Protein AF-K2PQS7-F1 (afdb_monomer_lite)

Organism: NCBI:txid555500

Foldseek 3Di:
DPDVVNVVVVVVVVVVVVVVVVVVVVVVVVVVVVVVVVVVVVVVVVVVVVVVVVVVVVVVVCVVPPDPPPPPPPPPQPCDDPPHPCPVVNVVVVVVVVVVVVVCVVPVPCVVVVVVVVVVVVVVVVVVLVCVQVVVCVVVVDGPVVSVVLVVVVVVVDPVSVVVVVVVVVVVVVVVVVVVVVVVVVVVVD

pLDDT: mean 81.15, std 11.7, range [48.66, 96.0]

Secondary structure (DSSP, 8-state):
---HHHHHHHHHHHHHHHHHHHHHHHHHHHHHHHHHHHHHHHHHHHHHHHHHHHHHHHHHHHHHS-------------SSSTT-SS-HHHHHHHHHHHHHHHHHHHT--HHHHHHHHHHHHHHHHHHHHHHHHHHHHHHHSS--HHHHHHHHHHHHT-HHHHHHHHHHHHHHHHHHHHHHHHHHHHHH--

Radius of gyration: 64.14 Å; chains: 1; bounding box: 111×49×170 Å

Sequence (190 aa):
MATNEEIIMNLMQNVSDELESIHKKVNDLERSKEKDNELLERQKKMLIGNLNATNNMLTKVISENPPIVQHTHNSEYTVFGKDSPFSSKLLLFLIAFLLICIPIIKYVPPYLNERSALKEERDNYKLFYNYVFFNAFENRKTTPTDVLQTLKEIKAGDSTYSNYVDRLGTKYKTHLKKESLKAELQKLEK

Structure (mmCIF, N/CA/C/O backbone):
data_AF-K2PQS7-F1
#
_entry.id   AF-K2PQS7-F1
#
loop_
_atom_site.group_PDB
_atom_site.id
_atom_site.type_symbol
_atom_site.label_atom_id
_atom_site.label_alt_id
_atom_site.label_comp_id
_atom_site.label_asym_id
_atom_site.label_entity_id
_atom_site.label_seq_id
_atom_site.pdbx_PDB_ins_code
_atom_site.Cartn_x
_atom_site.Cartn_y
_atom_site.Cartn_z
_atom_site.occupancy
_atom_site.B_iso_or_equiv
_atom_site.auth_seq_id
_atom_site.auth_comp_id
_atom_site.auth_asym_id
_atom_site.auth_atom_id
_atom_site.pdbx_PDB_model_num
ATOM 1 N N . MET A 1 1 ? 89.445 30.390 -127.245 1.00 49.19 1 MET A N 1
ATOM 2 C CA . MET A 1 1 ? 88.059 30.891 -127.336 1.00 49.19 1 MET A CA 1
ATOM 3 C C . MET A 1 1 ? 87.164 29.691 -127.120 1.00 49.19 1 MET A C 1
ATOM 5 O O . MET A 1 1 ? 87.193 28.813 -127.969 1.00 49.19 1 MET A O 1
ATOM 9 N N . ALA A 1 2 ? 86.482 29.600 -125.977 1.00 54.22 2 ALA A N 1
ATOM 10 C CA . ALA A 1 2 ? 85.468 28.565 -125.778 1.00 54.22 2 ALA A CA 1
ATOM 11 C C . ALA A 1 2 ? 84.352 28.794 -126.807 1.00 54.22 2 ALA A C 1
ATOM 13 O O . ALA A 1 2 ? 83.904 29.929 -126.988 1.00 54.22 2 ALA A O 1
ATOM 14 N N . THR A 1 3 ? 83.974 27.755 -127.543 1.00 65.50 3 THR A N 1
ATOM 15 C CA . THR 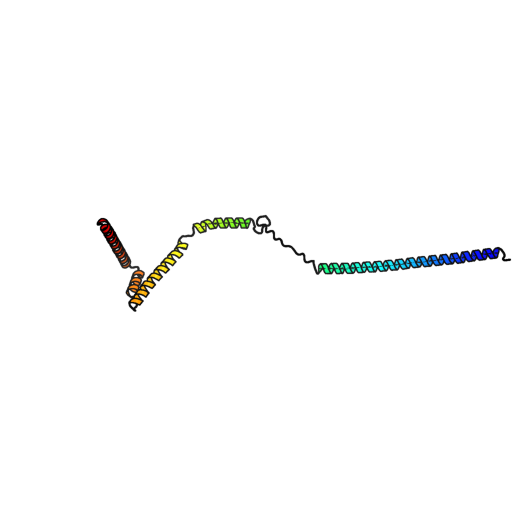A 1 3 ? 82.886 27.823 -128.521 1.00 65.50 3 THR A CA 1
ATOM 16 C C . THR A 1 3 ? 81.562 27.983 -127.777 1.00 65.50 3 THR A C 1
ATOM 18 O O . THR A 1 3 ? 81.375 27.383 -126.724 1.00 65.50 3 THR A O 1
ATOM 21 N N . ASN A 1 4 ? 80.626 28.781 -128.302 1.00 69.81 4 ASN A N 1
ATOM 22 C CA . ASN A 1 4 ? 79.326 29.040 -127.655 1.00 69.81 4 ASN A CA 1
ATOM 23 C C . ASN A 1 4 ? 78.587 27.755 -127.228 1.00 69.81 4 ASN A C 1
ATOM 25 O O . ASN A 1 4 ? 77.875 27.762 -126.229 1.00 69.81 4 ASN A O 1
ATOM 29 N N . GLU A 1 5 ? 78.789 26.650 -127.947 1.00 74.94 5 GLU A N 1
ATOM 30 C CA . GLU A 1 5 ? 78.244 25.330 -127.612 1.00 74.94 5 GLU A CA 1
ATOM 31 C C . GLU A 1 5 ? 78.738 24.793 -126.259 1.00 74.94 5 GLU A C 1
ATOM 33 O O . GLU A 1 5 ? 77.952 24.230 -125.505 1.00 74.94 5 GLU A O 1
ATOM 38 N N . GLU A 1 6 ? 80.003 25.025 -125.901 1.00 77.19 6 GLU A N 1
ATOM 39 C CA . GLU A 1 6 ? 80.602 24.574 -124.637 1.00 77.19 6 GLU A CA 1
ATOM 40 C C . GLU A 1 6 ? 80.025 25.350 -123.441 1.00 77.19 6 GLU A C 1
ATOM 42 O O . GLU A 1 6 ? 79.753 24.787 -122.381 1.00 77.19 6 GLU A O 1
ATOM 47 N N . ILE A 1 7 ? 79.751 26.644 -123.638 1.00 78.62 7 ILE A N 1
ATOM 48 C CA . ILE A 1 7 ? 79.104 27.499 -122.634 1.00 78.62 7 ILE A CA 1
ATOM 49 C C . ILE A 1 7 ? 77.656 27.050 -122.404 1.00 78.62 7 ILE A C 1
ATOM 51 O O . ILE A 1 7 ? 77.219 26.946 -121.259 1.00 78.62 7 ILE A O 1
ATOM 55 N N . ILE A 1 8 ? 76.919 26.756 -123.480 1.00 78.38 8 ILE A N 1
ATOM 56 C CA . ILE A 1 8 ? 75.534 26.275 -123.396 1.00 78.38 8 ILE A CA 1
ATOM 57 C C . ILE A 1 8 ? 75.477 24.907 -122.706 1.00 78.38 8 ILE A C 1
ATOM 59 O O . ILE A 1 8 ? 74.622 24.696 -121.848 1.00 78.38 8 ILE A O 1
ATOM 63 N N . MET A 1 9 ? 76.403 24.003 -123.028 1.00 82.44 9 MET A N 1
ATOM 64 C CA . MET A 1 9 ? 76.454 22.662 -122.443 1.00 82.44 9 MET A CA 1
ATOM 65 C C . MET A 1 9 ? 76.757 22.706 -120.939 1.00 82.44 9 MET A C 1
ATOM 67 O O . MET A 1 9 ? 76.055 22.062 -120.164 1.00 82.44 9 MET A O 1
ATOM 71 N N . ASN A 1 10 ? 77.704 23.549 -120.509 1.00 86.00 10 ASN A N 1
ATOM 72 C CA . ASN A 1 10 ? 77.976 23.780 -119.085 1.00 86.00 10 ASN A CA 1
ATOM 73 C C . ASN A 1 10 ? 76.769 24.373 -118.343 1.00 86.00 10 ASN A C 1
ATOM 75 O O . ASN A 1 10 ? 76.505 24.015 -117.198 1.00 86.00 10 ASN A O 1
ATOM 79 N N . LEU A 1 11 ? 76.009 25.265 -118.984 1.00 84.25 11 LEU A N 1
ATOM 80 C CA . LEU A 1 11 ? 74.776 25.803 -118.406 1.00 84.25 11 LEU A CA 1
ATOM 81 C C . LEU A 1 11 ? 73.698 24.727 -118.260 1.00 84.25 11 LEU A C 1
ATOM 83 O O . LEU A 1 11 ? 73.062 24.650 -117.214 1.00 84.25 11 LEU A O 1
ATOM 87 N N . MET A 1 12 ? 73.511 23.882 -119.277 1.00 85.44 12 MET A N 1
ATOM 88 C CA . MET A 1 12 ? 72.563 22.766 -119.208 1.00 85.44 12 MET A CA 1
ATOM 89 C C . MET A 1 12 ? 72.954 21.757 -118.129 1.00 85.44 12 MET A C 1
ATOM 91 O O . MET A 1 12 ? 72.082 21.293 -117.399 1.00 85.44 12 MET A O 1
ATOM 95 N N . GLN A 1 13 ? 74.248 21.464 -117.990 1.00 85.94 13 GLN A N 1
ATOM 96 C CA . GLN A 1 13 ? 74.746 20.568 -116.953 1.00 85.94 13 GLN A CA 1
ATOM 97 C C . GLN A 1 13 ? 74.520 21.154 -115.555 1.00 85.94 13 GLN A C 1
ATOM 99 O O . GLN A 1 13 ? 73.916 20.493 -114.721 1.00 85.94 13 GLN A O 1
ATOM 104 N N . ASN A 1 14 ? 74.859 22.428 -115.332 1.00 89.56 14 ASN A N 1
ATOM 105 C CA . ASN A 1 14 ? 74.602 23.093 -114.050 1.00 89.56 14 ASN A CA 1
ATOM 106 C C . ASN A 1 14 ? 73.108 23.154 -113.702 1.00 89.56 14 ASN A C 1
ATOM 108 O O . ASN A 1 14 ? 72.735 22.968 -112.547 1.00 89.56 14 ASN A O 1
ATOM 112 N N . VAL A 1 15 ? 72.238 23.412 -114.685 1.00 88.19 15 VAL A N 1
ATOM 113 C CA . VAL A 1 15 ? 70.784 23.395 -114.468 1.00 88.19 15 VAL A CA 1
ATOM 114 C C . VAL A 1 15 ? 70.307 21.986 -114.124 1.00 88.19 15 VAL A C 1
ATOM 116 O O . VAL A 1 15 ? 69.479 21.844 -113.230 1.00 88.19 15 VAL A O 1
ATOM 119 N N . SER A 1 16 ? 70.829 20.954 -114.791 1.00 89.75 16 SER A N 1
ATOM 120 C CA . SER A 1 16 ? 70.506 19.556 -114.489 1.00 89.75 16 SER A CA 1
ATOM 121 C C . SER A 1 16 ? 70.948 19.166 -113.078 1.00 89.75 16 SER A C 1
ATOM 123 O O . SER A 1 16 ? 70.152 18.606 -112.327 1.00 89.75 16 SER A O 1
ATOM 125 N N . ASP A 1 17 ? 72.173 19.523 -112.694 1.00 90.06 17 ASP A N 1
ATOM 126 C CA . ASP A 1 17 ? 72.745 19.215 -111.381 1.00 90.06 17 ASP A CA 1
ATOM 127 C C . ASP A 1 17 ? 71.981 19.935 -110.254 1.00 90.06 17 ASP A C 1
ATOM 129 O O . ASP A 1 17 ? 71.671 19.340 -109.217 1.00 90.06 17 ASP A O 1
ATOM 133 N N . GLU A 1 18 ? 71.603 21.203 -110.459 1.00 91.56 18 GLU A N 1
ATOM 134 C CA . GLU A 1 18 ? 70.756 21.938 -109.512 1.00 91.56 18 GLU A CA 1
ATOM 135 C C . GLU A 1 18 ? 69.340 21.355 -109.437 1.00 91.56 18 GLU A C 1
ATOM 137 O O . GLU A 1 18 ? 68.771 21.252 -108.348 1.00 91.56 18 GLU A O 1
ATOM 142 N N . LEU A 1 19 ? 68.766 20.909 -110.558 1.00 89.44 19 LEU A N 1
ATOM 143 C CA . LEU A 1 19 ? 67.448 20.275 -110.562 1.00 89.44 19 LEU A CA 1
ATOM 144 C C . LEU A 1 19 ? 67.471 18.934 -109.814 1.00 89.44 19 LEU A C 1
ATOM 146 O O . LEU A 1 19 ? 66.558 18.647 -109.037 1.00 89.44 19 LEU A O 1
ATOM 150 N N . GLU A 1 20 ? 68.527 18.141 -109.991 1.00 91.56 20 GLU A N 1
ATOM 151 C CA . GLU A 1 20 ? 68.733 16.882 -109.274 1.00 91.56 20 GLU A CA 1
ATOM 152 C C . GLU A 1 20 ? 68.959 17.121 -107.772 1.00 91.56 20 GLU A C 1
ATOM 154 O O . GLU A 1 20 ? 68.366 16.443 -106.926 1.00 91.56 20 GLU A O 1
ATOM 159 N N . SER A 1 21 ? 69.730 18.153 -107.422 1.00 91.75 21 SER A N 1
ATOM 160 C CA . SER A 1 21 ? 69.923 18.617 -106.043 1.00 91.75 21 SER A CA 1
ATOM 161 C C . SER A 1 21 ? 68.603 19.038 -105.385 1.00 91.75 21 SER A C 1
ATOM 163 O O . SER A 1 21 ? 68.310 18.629 -104.255 1.00 91.75 21 SER A O 1
ATOM 165 N N . ILE A 1 22 ? 67.763 19.803 -106.091 1.00 88.50 22 ILE A N 1
ATOM 166 C CA . ILE A 1 22 ? 66.434 20.211 -105.616 1.00 88.50 22 ILE A CA 1
ATOM 167 C C . ILE A 1 22 ? 65.531 18.989 -105.444 1.00 88.50 22 ILE A C 1
ATOM 169 O O . ILE A 1 22 ? 64.921 18.833 -104.386 1.00 88.50 22 ILE A O 1
ATOM 173 N N . HIS A 1 23 ? 65.480 18.095 -106.433 1.00 89.06 23 HIS A N 1
ATOM 174 C CA . HIS A 1 23 ? 64.667 16.883 -106.369 1.00 89.06 23 HIS A CA 1
ATOM 175 C C . HIS A 1 23 ? 65.053 16.013 -105.164 1.00 89.06 23 HIS A C 1
ATOM 177 O O . HIS A 1 23 ? 64.190 15.505 -104.444 1.00 89.06 23 HIS A O 1
ATOM 183 N N . LYS A 1 24 ? 66.354 15.870 -104.895 1.00 89.62 24 LYS A N 1
ATOM 184 C CA . LYS A 1 24 ? 66.842 15.127 -103.731 1.00 89.62 24 LYS A CA 1
ATOM 185 C C . LYS A 1 24 ? 66.424 15.787 -102.414 1.00 89.62 24 LYS A C 1
ATOM 187 O O . LYS A 1 24 ? 65.895 15.104 -101.540 1.00 89.62 24 LYS A O 1
ATOM 192 N N . LYS A 1 25 ? 66.574 17.112 -102.295 1.00 90.50 25 LYS A N 1
ATOM 193 C CA . LYS A 1 25 ? 66.144 17.868 -101.104 1.00 90.50 25 LYS A CA 1
ATOM 194 C C . LYS A 1 25 ? 64.640 17.761 -100.856 1.00 90.50 25 LYS A C 1
ATOM 196 O O . LYS A 1 25 ? 64.239 17.638 -99.703 1.00 90.50 25 LYS A O 1
ATOM 201 N N . VAL A 1 26 ? 63.815 17.793 -101.906 1.00 87.31 26 VAL A N 1
ATOM 202 C CA . VAL A 1 26 ? 62.353 17.644 -101.793 1.00 87.31 26 VAL A CA 1
ATOM 203 C C . VAL A 1 26 ? 61.990 16.259 -101.255 1.00 87.31 26 VAL A C 1
ATOM 205 O O . VAL A 1 26 ? 61.253 16.169 -100.273 1.00 87.31 26 VAL A O 1
ATOM 208 N N . ASN A 1 27 ? 62.575 15.198 -101.815 1.00 85.00 27 ASN A N 1
ATOM 209 C CA . ASN A 1 27 ? 62.331 13.827 -101.359 1.00 85.00 27 ASN A CA 1
ATOM 210 C C . ASN A 1 27 ? 62.762 13.592 -99.904 1.00 85.00 27 ASN A C 1
ATOM 212 O O . ASN A 1 27 ? 62.065 12.909 -99.150 1.00 85.00 27 ASN A O 1
ATOM 216 N N . ASP A 1 28 ? 63.896 14.155 -99.488 1.00 84.19 28 ASP A N 1
ATOM 217 C CA . ASP A 1 28 ? 64.358 14.044 -98.102 1.00 84.19 28 ASP A CA 1
ATOM 218 C C . ASP A 1 28 ? 63.427 14.801 -97.134 1.00 84.19 28 ASP A C 1
ATOM 220 O O . ASP A 1 28 ? 63.159 14.328 -96.026 1.00 84.19 28 ASP A O 1
ATOM 224 N N . LEU A 1 29 ? 62.863 15.937 -97.566 1.00 81.88 29 LEU A N 1
ATOM 225 C CA . LEU A 1 29 ? 61.902 16.712 -96.778 1.00 81.88 29 LEU A CA 1
ATOM 226 C C . LEU A 1 29 ? 60.568 15.971 -96.597 1.00 81.88 29 LEU A C 1
ATOM 228 O O . LEU A 1 29 ? 59.993 15.996 -95.507 1.00 81.88 29 LEU A O 1
ATOM 232 N N . GLU A 1 30 ? 60.077 15.304 -97.644 1.00 77.75 30 GLU A N 1
ATOM 233 C CA . GLU A 1 30 ? 58.864 14.478 -97.575 1.00 77.75 30 GLU A CA 1
ATOM 234 C C . GLU A 1 30 ? 59.048 13.283 -96.636 1.00 77.75 30 GLU A C 1
ATOM 236 O O . GLU A 1 30 ? 58.216 13.063 -95.753 1.00 77.75 30 GLU A O 1
ATOM 241 N N . ARG A 1 31 ? 60.186 12.583 -96.731 1.00 74.81 31 ARG A N 1
ATOM 242 C CA . ARG A 1 31 ? 60.521 11.474 -95.821 1.00 74.81 31 ARG A CA 1
ATOM 243 C C . ARG A 1 31 ? 60.632 11.917 -94.362 1.00 74.81 31 ARG A C 1
ATOM 245 O O . ARG A 1 31 ? 60.216 11.182 -93.467 1.00 74.81 31 ARG A O 1
ATOM 252 N N . SER A 1 32 ? 61.168 13.113 -94.104 1.00 74.12 32 SER A N 1
ATOM 253 C CA . SER A 1 32 ? 61.221 13.678 -92.749 1.00 74.12 32 SER A CA 1
ATOM 254 C C . SER A 1 32 ? 59.822 13.950 -92.195 1.00 74.12 32 SER A C 1
ATOM 256 O O . SER A 1 32 ? 59.531 13.563 -91.066 1.00 74.12 32 SER A O 1
ATOM 258 N N . LYS A 1 33 ? 58.930 14.549 -92.997 1.00 73.62 33 LYS A N 1
ATOM 259 C CA . LYS A 1 33 ? 57.542 14.829 -92.589 1.00 73.62 33 LYS A CA 1
ATOM 260 C C . LYS A 1 33 ? 56.752 13.559 -92.278 1.00 73.62 33 LYS A C 1
ATOM 262 O O . LYS A 1 33 ? 55.960 13.548 -91.339 1.00 73.62 33 LYS A O 1
ATOM 267 N N . GLU A 1 34 ? 56.958 12.493 -93.046 1.00 73.44 34 GLU A N 1
ATOM 268 C CA . GLU A 1 34 ? 56.292 11.209 -92.809 1.00 73.44 34 GLU A CA 1
ATOM 269 C C . GLU A 1 34 ? 56.738 10.582 -91.477 1.00 73.44 34 GLU A C 1
ATOM 271 O O . GLU A 1 34 ? 55.907 10.143 -90.679 1.00 73.44 34 GLU A O 1
ATOM 276 N N . LYS A 1 35 ? 58.040 10.645 -91.178 1.00 74.06 35 LYS A N 1
ATOM 277 C CA . LYS A 1 35 ? 58.609 10.154 -89.917 1.00 74.06 35 LYS A CA 1
ATOM 278 C C . LYS A 1 35 ? 58.145 10.963 -88.700 1.00 74.06 35 LYS A C 1
ATOM 280 O O . LYS A 1 35 ? 57.864 10.379 -87.650 1.00 74.06 35 LYS A O 1
ATOM 285 N N . ASP A 1 36 ? 58.029 12.282 -88.839 1.00 75.00 36 ASP A N 1
ATOM 286 C CA . ASP A 1 36 ? 57.533 13.160 -87.773 1.00 75.00 36 ASP A CA 1
ATOM 287 C C . ASP A 1 36 ? 56.047 12.906 -87.480 1.00 75.00 36 ASP A C 1
ATOM 289 O O . ASP A 1 36 ? 55.647 12.833 -86.315 1.00 75.00 36 ASP A O 1
ATOM 293 N N . ASN A 1 37 ? 55.235 12.673 -88.517 1.00 76.31 37 ASN A N 1
ATOM 294 C CA . ASN A 1 37 ? 53.830 12.293 -88.357 1.00 76.31 37 ASN A CA 1
ATOM 295 C C . ASN A 1 37 ? 53.671 10.931 -87.662 1.00 76.31 37 ASN A C 1
ATOM 297 O O . ASN A 1 37 ? 52.805 10.778 -86.797 1.00 76.31 37 ASN A O 1
ATOM 301 N N . GLU A 1 38 ? 54.518 9.948 -87.985 1.00 78.12 38 GLU A N 1
ATOM 302 C CA . GLU A 1 38 ? 54.483 8.640 -87.324 1.00 78.12 38 GLU A CA 1
ATOM 303 C C . GLU A 1 38 ? 54.865 8.741 -85.834 1.00 78.12 38 GLU A C 1
ATOM 305 O O . GLU A 1 38 ? 54.227 8.123 -84.974 1.00 78.12 38 GLU A O 1
ATOM 310 N N . LEU A 1 39 ? 55.874 9.556 -85.503 1.00 80.88 39 LEU A N 1
ATOM 311 C CA . LEU A 1 39 ? 56.265 9.831 -84.118 1.00 80.88 39 LEU A CA 1
ATOM 312 C C . LEU A 1 39 ? 55.148 10.525 -83.332 1.00 80.88 39 LEU A C 1
ATOM 314 O O . LEU A 1 39 ? 54.872 10.132 -82.194 1.00 80.88 39 LEU A O 1
ATOM 318 N N . LEU A 1 40 ? 54.479 11.507 -83.939 1.00 81.38 40 LEU A N 1
ATOM 319 C CA . LEU A 1 40 ? 53.369 12.233 -83.323 1.00 81.38 40 LEU A CA 1
ATOM 320 C C . LEU A 1 40 ? 52.191 11.298 -82.998 1.00 81.38 40 LEU A C 1
ATOM 322 O O . LEU A 1 40 ? 51.664 11.322 -81.883 1.00 81.38 40 LEU A O 1
ATOM 326 N N . GLU A 1 41 ? 51.812 10.419 -83.928 1.00 82.56 41 GLU A N 1
ATOM 327 C CA . GLU A 1 41 ? 50.733 9.447 -83.708 1.00 82.56 41 GLU A CA 1
ATOM 328 C C . GLU A 1 41 ? 51.089 8.407 -82.633 1.00 82.56 41 GLU A C 1
ATOM 330 O O . GLU A 1 41 ? 50.245 8.047 -81.805 1.00 82.56 41 GLU A O 1
ATOM 335 N N . ARG A 1 42 ? 52.352 7.964 -82.559 1.00 81.69 42 ARG A N 1
ATOM 336 C CA . ARG A 1 42 ? 52.811 7.078 -81.473 1.00 81.69 42 ARG A CA 1
ATOM 337 C C . ARG A 1 42 ? 52.734 7.759 -80.104 1.00 81.69 42 ARG A C 1
ATOM 339 O O . ARG A 1 42 ? 52.236 7.149 -79.156 1.00 81.69 42 ARG A O 1
ATOM 346 N N . GLN A 1 43 ? 53.165 9.017 -79.999 1.00 83.69 43 GLN A N 1
ATOM 347 C CA . GLN A 1 43 ? 53.081 9.785 -78.750 1.00 83.69 43 GLN A CA 1
ATOM 348 C C . GLN A 1 43 ? 51.629 10.020 -78.322 1.00 83.69 43 GLN A C 1
ATOM 350 O O . GLN A 1 43 ? 51.288 9.833 -77.153 1.00 83.69 43 GLN A O 1
ATOM 355 N N . LYS A 1 44 ? 50.747 10.342 -79.273 1.00 84.56 44 LYS A N 1
ATOM 356 C CA . LYS A 1 44 ? 49.310 10.506 -79.028 1.00 84.56 44 LYS A CA 1
ATOM 357 C C . LYS A 1 44 ? 48.673 9.222 -78.494 1.00 84.56 44 LYS A C 1
ATOM 359 O O . LYS A 1 44 ? 47.935 9.275 -77.512 1.00 84.56 44 LYS A O 1
ATOM 364 N N . LYS A 1 45 ? 48.998 8.060 -79.074 1.00 86.06 45 LYS A N 1
ATOM 365 C CA . LYS A 1 45 ? 48.517 6.759 -78.573 1.00 86.06 45 LYS A CA 1
ATOM 366 C C . LYS A 1 45 ? 49.015 6.455 -77.159 1.00 86.06 45 LYS A C 1
ATOM 368 O O . LYS A 1 45 ? 48.225 5.989 -76.341 1.00 86.06 45 LYS A O 1
ATOM 373 N N . MET A 1 46 ? 50.280 6.751 -76.847 1.00 83.94 46 MET A N 1
ATOM 374 C CA . MET A 1 46 ? 50.818 6.581 -75.489 1.00 83.94 46 MET A CA 1
ATOM 375 C C . MET A 1 46 ? 50.129 7.499 -74.471 1.00 83.94 46 MET A C 1
ATOM 377 O O . MET A 1 46 ? 49.760 7.041 -73.391 1.00 83.94 46 MET A O 1
ATOM 381 N N . LEU A 1 47 ? 49.898 8.768 -74.820 1.00 83.69 47 LEU A N 1
ATOM 382 C CA . LEU A 1 47 ? 49.196 9.725 -73.959 1.00 83.69 47 LEU A CA 1
ATOM 383 C C . LEU A 1 47 ? 47.756 9.289 -73.680 1.00 83.69 47 LEU A C 1
ATOM 385 O O . LEU A 1 47 ? 47.342 9.279 -72.524 1.00 83.69 47 LEU A O 1
ATOM 389 N N . ILE A 1 48 ? 47.014 8.876 -74.712 1.00 86.75 48 ILE A N 1
ATOM 390 C CA . ILE A 1 48 ? 45.637 8.380 -74.564 1.00 86.75 48 ILE A CA 1
ATOM 391 C C . ILE A 1 48 ? 45.608 7.108 -73.705 1.00 86.75 48 ILE A C 1
ATOM 393 O O . ILE A 1 48 ? 44.765 6.985 -72.818 1.00 86.75 48 ILE A O 1
ATOM 397 N N . GLY A 1 49 ? 46.544 6.179 -73.929 1.00 85.25 49 GLY A N 1
ATOM 398 C CA . GLY A 1 49 ? 46.669 4.960 -73.128 1.00 85.25 49 GLY A CA 1
ATOM 399 C C . GLY A 1 49 ? 46.906 5.257 -71.646 1.00 85.25 49 GLY A C 1
ATOM 400 O O . GLY A 1 49 ? 46.209 4.711 -70.791 1.00 85.25 49 GLY A O 1
ATOM 401 N N . ASN A 1 50 ? 47.823 6.181 -71.347 1.00 83.62 50 ASN A N 1
ATOM 402 C CA . ASN A 1 50 ? 48.107 6.602 -69.977 1.00 83.62 50 ASN A CA 1
ATOM 403 C C . ASN A 1 50 ? 46.917 7.313 -69.332 1.00 83.62 50 ASN A C 1
ATOM 405 O O . ASN A 1 50 ? 46.595 6.995 -68.193 1.00 83.62 50 ASN A O 1
ATOM 409 N N . LEU A 1 51 ? 46.242 8.217 -70.051 1.00 84.06 51 LEU A N 1
ATOM 410 C CA . LEU A 1 51 ? 45.075 8.945 -69.543 1.00 84.06 51 LEU A CA 1
ATOM 411 C C . LEU A 1 51 ? 43.925 7.992 -69.182 1.00 84.06 51 LEU A C 1
ATOM 413 O O . LEU A 1 51 ? 43.263 8.150 -68.159 1.00 84.06 51 LEU A O 1
ATOM 417 N N . ASN A 1 52 ? 43.702 6.972 -70.013 1.00 86.19 52 ASN A N 1
ATOM 418 C CA . ASN A 1 52 ? 42.685 5.958 -69.758 1.00 86.19 52 ASN A CA 1
ATOM 419 C C . ASN A 1 52 ? 43.053 5.078 -68.557 1.00 86.19 52 ASN A C 1
ATOM 421 O O . ASN A 1 52 ? 42.188 4.762 -67.741 1.00 86.19 52 ASN A O 1
ATOM 425 N N . ALA A 1 53 ? 44.330 4.714 -68.410 1.00 84.44 53 ALA A N 1
ATOM 426 C CA . ALA A 1 53 ? 44.804 3.947 -67.263 1.00 84.44 53 ALA A CA 1
ATOM 427 C C . ALA A 1 53 ? 44.659 4.728 -65.945 1.00 84.44 53 ALA A C 1
ATOM 429 O O . ALA A 1 53 ? 44.150 4.176 -64.967 1.00 84.44 53 ALA A O 1
ATOM 430 N N . THR A 1 54 ? 45.028 6.014 -65.914 1.00 83.81 54 THR A N 1
ATOM 431 C CA . THR A 1 54 ? 44.836 6.864 -64.728 1.00 83.81 54 THR A CA 1
ATOM 432 C C . THR A 1 54 ? 43.367 7.113 -64.427 1.00 83.81 54 THR A C 1
ATOM 434 O O . THR A 1 54 ? 42.990 7.030 -63.262 1.00 83.81 54 THR A O 1
ATOM 437 N N . ASN A 1 55 ? 42.513 7.336 -65.429 1.00 83.94 55 ASN A N 1
ATOM 438 C CA . ASN A 1 55 ? 41.069 7.477 -65.209 1.00 83.94 55 ASN A CA 1
ATOM 439 C C . ASN A 1 55 ? 40.444 6.199 -64.630 1.00 83.94 55 ASN A C 1
ATOM 441 O O . ASN A 1 55 ? 39.647 6.270 -63.693 1.00 83.94 55 ASN A O 1
ATOM 445 N N . ASN A 1 56 ? 40.838 5.024 -65.123 1.00 83.25 56 ASN A N 1
ATOM 446 C CA . ASN A 1 56 ? 40.376 3.745 -64.577 1.00 83.25 56 ASN A CA 1
ATOM 447 C C . ASN A 1 56 ? 40.878 3.514 -63.143 1.00 83.25 56 ASN A C 1
ATOM 449 O O . ASN A 1 56 ? 40.148 2.998 -62.300 1.00 83.25 56 ASN A O 1
ATOM 453 N N . MET A 1 57 ? 42.108 3.929 -62.833 1.00 83.56 57 MET A N 1
ATOM 454 C CA . MET A 1 57 ? 42.636 3.856 -61.471 1.00 83.56 57 MET A CA 1
ATOM 455 C C . MET A 1 57 ? 41.913 4.830 -60.530 1.00 83.56 57 MET A C 1
ATOM 457 O O . MET A 1 57 ? 41.541 4.447 -59.425 1.00 83.56 57 MET A O 1
ATOM 461 N N . LEU A 1 58 ? 41.663 6.067 -60.969 1.00 81.81 58 LEU A N 1
ATOM 462 C CA . LEU A 1 58 ? 40.985 7.091 -60.175 1.00 81.81 58 LEU A CA 1
ATOM 463 C C . LEU A 1 58 ? 39.532 6.703 -59.882 1.00 81.81 58 LEU A C 1
ATOM 465 O O . LEU A 1 58 ? 39.083 6.798 -58.744 1.00 81.81 58 LEU A O 1
ATOM 469 N N . THR A 1 59 ? 38.808 6.214 -60.892 1.00 80.88 59 THR A N 1
ATOM 470 C CA . THR A 1 59 ? 37.432 5.718 -60.722 1.00 80.88 59 THR A CA 1
ATOM 471 C C . THR A 1 59 ? 37.377 4.540 -59.756 1.00 80.88 59 THR A C 1
ATOM 473 O O . THR A 1 59 ? 36.500 4.511 -58.893 1.00 80.88 59 THR A O 1
ATOM 476 N N . LYS A 1 60 ? 38.351 3.623 -59.817 1.00 81.56 60 LYS A N 1
ATOM 477 C CA . LYS A 1 60 ? 38.471 2.527 -58.852 1.00 81.56 60 LYS A CA 1
ATOM 478 C C . LYS A 1 60 ? 38.713 3.038 -57.426 1.00 81.56 60 LYS A C 1
ATOM 480 O O . LYS A 1 60 ? 37.980 2.647 -56.523 1.00 81.56 60 LYS A O 1
ATOM 485 N N . VAL A 1 61 ? 39.647 3.971 -57.229 1.00 79.75 61 VAL A N 1
ATOM 486 C CA . VAL A 1 61 ? 39.939 4.560 -55.906 1.00 79.75 61 VAL A CA 1
ATOM 487 C C . VAL A 1 61 ? 38.731 5.305 -55.328 1.00 79.75 61 VAL A C 1
ATOM 489 O O . VAL A 1 61 ? 38.445 5.151 -54.144 1.00 79.75 61 VAL A O 1
ATOM 492 N N . ILE A 1 62 ? 37.995 6.062 -56.149 1.00 77.19 62 ILE A N 1
ATOM 493 C CA . ILE A 1 62 ? 36.765 6.760 -55.733 1.00 77.19 62 ILE A CA 1
ATOM 494 C C . ILE A 1 62 ? 35.658 5.758 -55.376 1.00 77.19 62 ILE A C 1
ATOM 496 O O . ILE A 1 62 ? 34.904 5.989 -54.434 1.00 77.19 62 ILE A O 1
ATOM 500 N N . SER A 1 63 ? 35.561 4.635 -56.097 1.00 74.50 63 SER A N 1
ATOM 501 C CA . SER A 1 63 ? 34.583 3.585 -55.784 1.00 74.50 63 SER A CA 1
ATOM 502 C C . SER A 1 63 ? 34.911 2.829 -54.492 1.00 74.50 63 SER A C 1
ATOM 504 O O . SER A 1 63 ? 34.005 2.475 -53.745 1.00 74.50 63 SER A O 1
ATOM 506 N N . GLU A 1 64 ? 36.199 2.613 -54.210 1.00 76.00 64 GLU A N 1
ATOM 507 C CA . GLU A 1 64 ? 36.671 1.927 -53.003 1.00 76.00 64 GLU A CA 1
ATOM 508 C C . GLU A 1 64 ? 36.670 2.850 -51.772 1.00 76.00 64 GLU A C 1
ATOM 510 O O . GLU A 1 64 ? 36.533 2.370 -50.650 1.00 76.00 64 GLU A O 1
ATOM 515 N N . ASN A 1 65 ? 36.770 4.171 -51.969 1.00 68.25 65 ASN A N 1
ATOM 516 C CA . ASN A 1 65 ? 36.739 5.186 -50.914 1.00 68.25 65 ASN A CA 1
ATOM 517 C C . ASN A 1 65 ? 35.706 6.273 -51.251 1.00 68.25 65 ASN A C 1
ATOM 519 O O . ASN A 1 65 ? 36.088 7.371 -51.675 1.00 68.25 65 ASN A O 1
ATOM 523 N N . PRO A 1 66 ? 34.398 5.996 -51.086 1.00 67.56 66 PRO A N 1
ATOM 524 C CA . PRO A 1 66 ? 33.382 7.013 -51.301 1.00 67.56 66 PRO A CA 1
ATOM 525 C C . PRO A 1 66 ? 33.649 8.214 -50.378 1.00 67.56 66 PRO A C 1
ATOM 527 O O . PRO A 1 66 ? 34.026 8.025 -49.216 1.00 67.56 66 PRO A O 1
ATOM 530 N N . PRO A 1 67 ? 33.475 9.455 -50.864 1.00 63.59 67 PRO A N 1
ATOM 531 C CA . PRO A 1 67 ? 33.691 10.637 -50.045 1.00 63.59 67 PRO A CA 1
ATOM 532 C C . PRO A 1 67 ? 32.780 10.585 -48.816 1.00 63.59 67 PRO A C 1
ATOM 534 O O . PRO A 1 67 ? 31.578 10.340 -48.929 1.00 63.59 67 PRO A O 1
ATOM 537 N N . ILE A 1 68 ? 33.360 10.829 -47.638 1.00 62.19 68 ILE A N 1
ATOM 538 C CA . ILE A 1 68 ? 32.617 10.962 -46.386 1.00 62.19 68 ILE A CA 1
ATOM 539 C C . ILE A 1 68 ? 31.770 12.231 -46.505 1.00 62.19 68 ILE A C 1
ATOM 541 O O . ILE A 1 68 ? 32.230 13.341 -46.239 1.00 62.19 68 ILE A O 1
ATOM 545 N N . VAL A 1 69 ? 30.526 12.074 -46.942 1.00 59.97 69 VAL A N 1
ATOM 546 C CA . VAL A 1 69 ? 29.505 13.111 -46.826 1.00 59.97 69 VAL A CA 1
ATOM 547 C C . VAL A 1 69 ? 29.233 13.311 -45.339 1.00 59.97 69 VAL A C 1
ATOM 549 O O . VAL A 1 69 ? 28.615 12.471 -44.686 1.00 59.97 69 VAL A O 1
ATOM 552 N N . GLN A 1 70 ? 29.720 14.421 -44.778 1.00 52.16 70 GLN A N 1
ATOM 553 C CA . GLN A 1 70 ? 29.218 14.919 -43.502 1.00 52.16 70 GLN A CA 1
ATOM 554 C C . GLN A 1 70 ? 27.745 15.279 -43.701 1.00 52.16 70 GLN A C 1
ATOM 556 O O . GLN A 1 70 ? 27.403 16.368 -44.154 1.00 52.16 70 GLN A O 1
ATOM 561 N N . HIS A 1 71 ? 26.859 14.338 -43.390 1.00 52.81 71 HIS A N 1
ATOM 562 C CA . HIS A 1 71 ? 25.451 14.635 -43.209 1.00 52.81 71 HIS A CA 1
ATOM 563 C C . HIS A 1 71 ? 25.325 15.501 -41.952 1.00 52.81 71 HIS A C 1
ATOM 565 O O . HIS A 1 71 ? 25.371 15.000 -40.828 1.00 52.81 71 HIS A O 1
ATOM 571 N N . THR A 1 72 ? 25.199 16.817 -42.119 1.00 48.91 72 THR A N 1
ATOM 572 C CA . THR A 1 72 ? 24.752 17.708 -41.047 1.00 48.91 72 THR A CA 1
ATOM 573 C C . THR A 1 72 ? 23.305 17.332 -40.734 1.00 48.91 72 THR A C 1
ATOM 575 O O . THR A 1 72 ? 22.367 17.792 -41.381 1.00 48.91 72 THR A O 1
ATOM 578 N N . HIS A 1 73 ? 23.118 16.409 -39.792 1.00 48.66 73 HIS A N 1
ATOM 579 C CA . HIS A 1 73 ? 21.808 15.980 -39.318 1.00 48.66 73 HIS A CA 1
ATOM 580 C C . HIS A 1 73 ? 21.170 17.090 -38.470 1.00 48.66 73 HIS A C 1
ATOM 582 O O . HIS A 1 73 ? 21.097 16.992 -37.246 1.00 48.66 73 HIS A O 1
ATOM 588 N N . ASN A 1 74 ? 20.671 18.144 -39.117 1.00 54.66 74 ASN A N 1
ATOM 589 C CA . ASN A 1 74 ? 19.651 18.987 -38.507 1.00 54.66 74 ASN A CA 1
ATOM 590 C C . ASN A 1 74 ? 18.363 18.160 -38.486 1.00 54.66 74 ASN A C 1
ATOM 592 O O . ASN A 1 74 ? 17.639 18.070 -39.474 1.00 54.66 74 ASN A O 1
ATOM 596 N N . SER A 1 75 ? 18.134 17.464 -37.376 1.00 58.41 75 SER A N 1
ATOM 597 C CA . SER A 1 75 ? 16.892 16.737 -37.135 1.00 58.41 75 SER A CA 1
ATOM 598 C C . SER A 1 75 ? 15.787 17.749 -36.845 1.00 58.41 75 SER A C 1
ATOM 600 O O . SER A 1 75 ? 15.521 18.113 -35.703 1.00 58.41 75 SER A O 1
ATOM 602 N N . GLU A 1 76 ? 15.148 18.246 -37.899 1.00 61.72 76 GLU A N 1
ATOM 603 C CA . GLU A 1 76 ? 13.872 18.936 -37.762 1.00 61.72 76 GLU A CA 1
ATOM 604 C C . GLU A 1 76 ? 12.807 17.896 -37.398 1.00 61.72 76 GLU A C 1
ATOM 606 O O . GLU A 1 76 ? 12.289 17.166 -38.242 1.00 61.72 76 GLU A O 1
ATOM 611 N N . TYR A 1 77 ? 12.507 17.786 -36.103 1.00 58.16 77 TYR A N 1
ATOM 612 C CA . TYR A 1 77 ? 11.436 16.926 -35.611 1.00 58.16 77 TYR A CA 1
ATOM 613 C C . TYR A 1 77 ? 10.087 17.574 -35.914 1.00 58.16 77 TYR A C 1
ATOM 615 O O . TYR A 1 77 ? 9.608 18.443 -35.184 1.00 58.16 77 TYR A O 1
ATOM 623 N N . THR A 1 78 ? 9.437 17.134 -36.986 1.00 59.81 78 THR A N 1
ATOM 624 C CA . THR A 1 78 ? 8.044 17.493 -37.255 1.00 59.81 78 THR A CA 1
ATOM 625 C C . THR A 1 78 ? 7.143 16.669 -36.334 1.00 59.81 78 THR A C 1
ATOM 627 O O . THR A 1 78 ? 6.829 15.514 -36.607 1.00 59.81 78 THR A O 1
ATOM 630 N N . VAL A 1 79 ? 6.743 17.246 -35.196 1.00 61.75 79 VAL A N 1
ATOM 631 C CA . VAL A 1 79 ? 5.920 16.547 -34.186 1.00 61.75 79 VAL A CA 1
ATOM 632 C C . VAL A 1 79 ? 4.507 16.249 -34.714 1.00 61.75 79 VAL A C 1
ATOM 634 O O . VAL A 1 79 ? 3.916 15.231 -34.355 1.00 61.75 79 VAL A O 1
ATOM 637 N N . PHE A 1 80 ? 3.990 17.066 -35.640 1.00 57.97 80 PHE A N 1
ATOM 638 C CA . PHE A 1 80 ? 2.665 16.898 -36.244 1.00 57.97 80 PHE A CA 1
ATOM 639 C C . PHE A 1 80 ? 2.723 17.029 -37.772 1.00 57.97 80 PHE A C 1
ATOM 641 O O . PHE A 1 80 ? 3.213 18.024 -38.297 1.00 57.97 80 PHE A O 1
ATOM 648 N N . GLY A 1 81 ? 2.211 16.023 -38.484 1.00 58.22 81 GLY A N 1
ATOM 649 C CA . GLY A 1 81 ? 2.213 15.951 -39.949 1.00 58.22 81 GLY A CA 1
ATOM 650 C C . GLY A 1 81 ? 2.129 14.504 -40.438 1.00 58.22 81 GLY A C 1
ATOM 651 O O . GLY A 1 81 ? 2.240 13.580 -39.634 1.00 58.22 81 GLY A O 1
ATOM 652 N N . LYS A 1 82 ? 1.935 14.286 -41.748 1.00 63.22 82 LYS A N 1
ATOM 653 C CA . LYS A 1 82 ? 1.823 12.926 -42.324 1.00 63.22 82 LYS A CA 1
ATOM 654 C C . LYS A 1 82 ? 3.087 12.077 -42.097 1.00 63.22 82 LYS A C 1
ATOM 656 O O . LYS A 1 82 ? 2.987 10.858 -42.027 1.00 63.22 82 LYS A O 1
ATOM 661 N N . ASP A 1 83 ? 4.236 12.746 -41.987 1.00 57.41 83 ASP A N 1
ATOM 662 C CA . ASP A 1 83 ? 5.569 12.151 -41.844 1.00 57.41 83 ASP A CA 1
ATOM 663 C C . ASP A 1 83 ? 6.049 12.137 -40.376 1.00 57.41 83 ASP A C 1
ATOM 665 O O . ASP A 1 83 ? 7.189 11.774 -40.096 1.00 57.41 83 ASP A O 1
ATOM 669 N N . SER A 1 84 ? 5.187 12.514 -39.417 1.00 65.12 84 SER A N 1
ATOM 670 C CA . SER A 1 84 ? 5.500 12.387 -37.989 1.00 65.12 84 SER A CA 1
ATOM 671 C C . SER A 1 84 ? 5.525 10.905 -37.585 1.00 65.12 84 SER A C 1
ATOM 673 O O . SER A 1 84 ? 4.600 10.162 -37.933 1.00 65.12 84 SER A O 1
ATOM 675 N N . PRO A 1 85 ? 6.511 10.459 -36.779 1.00 60.97 85 PRO A N 1
ATOM 676 C CA . PRO A 1 85 ? 6.506 9.115 -36.197 1.00 60.97 85 PRO A CA 1
ATOM 677 C C . PRO A 1 85 ? 5.302 8.895 -35.265 1.00 60.97 85 PRO A C 1
ATOM 679 O O . PRO A 1 85 ? 4.950 7.758 -34.944 1.00 60.97 85 PRO A O 1
ATOM 682 N N . PHE A 1 86 ? 4.632 9.975 -34.852 1.00 63.03 86 PHE A N 1
ATOM 683 C CA . PHE A 1 86 ? 3.375 9.923 -34.129 1.00 63.03 86 PHE A CA 1
ATOM 684 C C . PHE A 1 86 ? 2.210 9.760 -35.114 1.00 63.03 86 PHE A C 1
ATOM 686 O O . PHE A 1 86 ? 1.564 10.722 -35.531 1.00 63.03 86 PHE A O 1
ATOM 693 N N . SER A 1 87 ? 1.938 8.511 -35.502 1.00 68.69 87 SER A N 1
ATOM 694 C CA . SER A 1 87 ? 0.782 8.182 -36.342 1.00 68.69 87 SER A CA 1
ATOM 695 C C . SER A 1 87 ? -0.496 8.774 -35.736 1.00 68.69 87 SER A C 1
ATOM 697 O O . SER A 1 87 ? -0.766 8.581 -34.551 1.00 68.69 87 SER A O 1
ATOM 699 N N . SER A 1 88 ? -1.336 9.439 -36.536 1.00 71.88 88 SER A N 1
ATOM 700 C CA . SER A 1 88 ? -2.616 10.006 -36.066 1.00 71.88 88 SER A CA 1
ATOM 701 C C . SER A 1 88 ? -3.506 8.968 -35.364 1.00 71.88 88 SER A C 1
ATOM 703 O O . SER A 1 88 ? -4.307 9.311 -34.499 1.00 71.88 88 SER A O 1
ATOM 705 N N . LYS A 1 89 ? -3.321 7.681 -35.685 1.00 76.00 89 LYS A N 1
ATOM 706 C CA . LYS A 1 89 ? -3.977 6.551 -35.015 1.00 76.00 89 LYS A CA 1
ATOM 707 C C . LYS A 1 89 ? -3.493 6.348 -33.574 1.00 76.00 89 LYS A C 1
ATOM 709 O O . LYS A 1 89 ? -4.309 6.037 -32.715 1.00 76.00 89 LYS A O 1
ATOM 714 N N . LEU A 1 90 ? -2.201 6.550 -33.294 1.00 78.06 90 LEU A N 1
ATOM 715 C CA . LEU A 1 90 ? -1.637 6.487 -31.939 1.00 78.06 90 LEU A CA 1
ATOM 716 C C . LEU A 1 90 ? -2.129 7.650 -31.076 1.00 78.06 90 LEU A C 1
ATOM 718 O O . LEU A 1 90 ? -2.476 7.433 -29.920 1.00 78.06 90 LEU A O 1
ATOM 722 N N . LEU A 1 91 ? -2.234 8.858 -31.641 1.00 80.50 91 LEU A N 1
ATOM 723 C CA . LEU A 1 91 ? -2.840 10.004 -30.952 1.00 80.50 91 LEU A CA 1
ATOM 724 C C . LEU A 1 91 ? -4.298 9.718 -30.583 1.00 80.50 91 LEU A C 1
ATOM 726 O O . LEU A 1 91 ? -4.706 9.936 -29.445 1.00 80.50 91 LEU A O 1
ATOM 730 N N . LEU A 1 92 ? -5.069 9.180 -31.530 1.00 81.69 92 LEU A N 1
ATOM 731 C CA . LEU A 1 92 ? -6.462 8.815 -31.297 1.00 81.69 92 LEU A CA 1
ATOM 732 C C . LEU A 1 92 ? -6.582 7.713 -30.236 1.00 81.69 92 LEU A C 1
ATOM 734 O O . LEU A 1 92 ? -7.428 7.817 -29.351 1.00 81.69 92 LEU A O 1
ATOM 738 N N . PHE A 1 93 ? -5.700 6.710 -30.266 1.00 86.19 93 PHE A N 1
ATOM 739 C CA . PHE A 1 93 ? -5.626 5.682 -29.229 1.00 86.19 93 PHE A CA 1
ATOM 740 C C . PHE A 1 93 ? -5.286 6.270 -27.856 1.00 86.19 93 PHE A C 1
ATOM 742 O O . PHE A 1 93 ? -5.914 5.903 -26.871 1.00 86.19 93 PHE A O 1
ATOM 749 N N . LEU A 1 94 ? -4.342 7.210 -27.778 1.00 85.31 94 LEU A N 1
ATOM 750 C CA . LEU A 1 94 ? -3.932 7.837 -26.523 1.00 85.31 94 LEU A CA 1
ATOM 751 C C . LEU A 1 94 ? -5.056 8.688 -25.920 1.00 85.31 94 LEU A C 1
ATOM 753 O O . LEU A 1 94 ? -5.309 8.609 -24.720 1.00 85.31 94 LEU A O 1
ATOM 757 N N . ILE A 1 95 ? -5.781 9.440 -26.751 1.00 86.06 95 ILE A N 1
ATOM 758 C CA . ILE A 1 95 ? -6.958 10.211 -26.324 1.00 86.06 95 ILE A CA 1
ATOM 759 C C . ILE A 1 95 ? -8.083 9.271 -25.873 1.00 86.06 95 ILE A C 1
ATOM 761 O O . ILE A 1 95 ? -8.677 9.486 -24.817 1.00 86.06 95 ILE A O 1
ATOM 765 N N . ALA A 1 96 ? -8.353 8.203 -26.629 1.00 86.88 96 ALA A N 1
ATOM 766 C CA . ALA A 1 96 ? -9.355 7.205 -26.262 1.00 86.88 96 ALA A CA 1
ATOM 767 C C . ALA A 1 96 ? -8.995 6.489 -24.950 1.00 86.88 96 ALA A C 1
ATOM 769 O O . ALA A 1 96 ? -9.848 6.327 -24.082 1.00 86.88 96 ALA A O 1
ATOM 770 N N . PHE A 1 97 ? -7.726 6.124 -24.767 1.00 87.81 97 PHE A N 1
ATOM 771 C CA . PHE A 1 97 ? -7.216 5.531 -23.535 1.00 87.81 97 PHE A CA 1
ATOM 772 C C . PHE A 1 97 ? -7.406 6.474 -22.345 1.00 87.81 97 PHE A C 1
ATOM 774 O O . PHE A 1 97 ? -7.919 6.061 -21.309 1.00 87.81 97 PHE A O 1
ATOM 781 N N . LEU A 1 98 ? -7.087 7.759 -22.512 1.00 87.06 98 LEU A N 1
ATOM 782 C CA . LEU A 1 98 ? -7.264 8.760 -21.464 1.00 87.06 98 LEU A CA 1
ATOM 783 C C . LEU A 1 98 ? -8.745 8.922 -21.078 1.00 87.06 98 LEU A C 1
ATOM 785 O O . LEU A 1 98 ? -9.066 8.959 -19.892 1.00 87.06 98 LEU A O 1
ATOM 789 N N . LEU A 1 99 ? -9.653 8.923 -22.061 1.00 85.81 99 LEU A N 1
ATOM 790 C CA . LEU A 1 99 ? -11.103 8.961 -21.832 1.00 85.81 99 LEU A CA 1
ATOM 791 C C . LEU A 1 99 ? -11.625 7.718 -21.097 1.00 85.81 99 LEU A C 1
ATOM 793 O O . LEU A 1 99 ? -12.514 7.844 -20.258 1.00 85.81 99 LEU A O 1
ATOM 797 N N . ILE A 1 100 ? -11.059 6.540 -21.368 1.00 83.69 100 ILE A N 1
ATOM 798 C CA . ILE A 1 100 ? -11.406 5.284 -20.684 1.00 83.69 100 ILE A CA 1
ATOM 799 C C . ILE A 1 100 ? -10.818 5.240 -19.262 1.00 83.69 100 ILE A C 1
ATOM 801 O O . ILE A 1 100 ? -11.444 4.698 -18.354 1.00 83.69 100 ILE A O 1
ATOM 805 N N . CYS A 1 101 ? -9.650 5.841 -19.023 1.00 84.06 101 CYS A N 1
ATOM 806 C CA . CYS A 1 101 ? -9.022 5.874 -17.699 1.00 84.06 101 CYS A CA 1
ATOM 807 C C . CYS A 1 101 ? -9.723 6.812 -16.704 1.00 84.06 101 CYS A C 1
ATOM 809 O O . CYS A 1 101 ? -9.724 6.525 -15.507 1.00 84.06 101 CYS A O 1
ATOM 811 N N . ILE A 1 102 ? -10.350 7.899 -17.165 1.00 79.38 102 ILE A N 1
ATOM 812 C CA . ILE A 1 102 ? -11.081 8.844 -16.299 1.00 79.38 102 ILE A CA 1
ATOM 813 C C . ILE A 1 102 ? -12.145 8.151 -15.422 1.00 79.38 102 ILE A C 1
ATOM 815 O O . ILE A 1 102 ? -12.112 8.340 -14.201 1.00 79.38 102 ILE A O 1
ATOM 819 N N . PRO A 1 103 ? -13.076 7.336 -15.963 1.00 77.62 103 PRO A N 1
ATOM 820 C CA . PRO A 1 103 ? -14.033 6.619 -15.130 1.00 77.62 103 PRO A CA 1
ATOM 821 C C . PRO A 1 103 ? -13.348 5.565 -14.255 1.00 77.62 103 PRO A C 1
ATOM 823 O O . PRO A 1 103 ? -13.751 5.397 -13.113 1.00 77.62 103 PRO A O 1
ATOM 826 N N . ILE A 1 104 ? -12.281 4.908 -14.716 1.00 74.56 104 ILE A N 1
ATOM 827 C CA . ILE A 1 104 ? -11.560 3.911 -13.905 1.00 74.56 104 ILE A CA 1
ATOM 828 C C . ILE A 1 104 ? -10.980 4.546 -12.634 1.00 74.56 104 ILE A C 1
ATOM 830 O O . ILE A 1 104 ? -11.069 3.942 -11.572 1.00 74.56 104 ILE A O 1
ATOM 834 N N . ILE A 1 105 ? -10.447 5.770 -12.721 1.00 73.12 105 ILE A N 1
ATOM 835 C CA . ILE A 1 105 ? -9.910 6.508 -11.566 1.00 73.12 105 ILE A CA 1
ATOM 836 C C . ILE A 1 105 ? -11.041 7.047 -10.672 1.00 73.12 105 ILE A C 1
ATOM 838 O O . ILE A 1 105 ? -10.940 7.007 -9.447 1.00 73.12 105 ILE A O 1
ATOM 842 N N . LYS A 1 106 ? -12.141 7.536 -11.258 1.00 72.12 106 LYS A N 1
ATOM 843 C CA . LYS A 1 106 ? -13.276 8.084 -10.493 1.00 72.12 106 LYS A CA 1
ATOM 844 C C . LYS A 1 106 ? -14.099 7.004 -9.782 1.00 72.12 106 LYS A C 1
ATOM 846 O O . LYS A 1 106 ? -14.645 7.259 -8.714 1.00 72.12 106 LYS A O 1
ATOM 851 N N . TYR A 1 107 ? -14.187 5.819 -10.373 1.00 71.44 107 TYR A N 1
ATOM 852 C CA . TYR A 1 107 ? -14.905 4.663 -9.845 1.00 71.44 107 TYR A CA 1
ATOM 853 C C . TYR A 1 107 ? -13.950 3.605 -9.287 1.00 71.44 107 TYR A C 1
ATOM 855 O O . TYR A 1 107 ? -14.331 2.435 -9.218 1.00 71.44 107 TYR A O 1
ATOM 863 N N . VAL A 1 108 ? -12.730 3.996 -8.876 1.00 70.75 108 VAL A N 1
ATOM 864 C CA . VAL A 1 108 ? -11.861 3.116 -8.082 1.00 70.75 108 VAL A CA 1
ATOM 865 C C . VAL A 1 108 ? -12.688 2.641 -6.897 1.00 70.75 108 VAL A C 1
ATOM 867 O O . VAL A 1 108 ? -13.148 3.470 -6.105 1.00 70.75 108 VAL A O 1
ATOM 870 N N . PRO A 1 109 ? -12.920 1.330 -6.770 1.00 71.75 109 PRO A N 1
ATOM 871 C CA . PRO A 1 109 ? -13.779 0.852 -5.715 1.00 71.75 109 PRO A CA 1
ATOM 872 C C . PRO A 1 109 ? -13.195 1.197 -4.343 1.00 71.75 109 PRO A C 1
ATOM 874 O O . PRO A 1 109 ? -11.990 1.009 -4.131 1.00 71.75 109 PRO A O 1
ATOM 877 N N . PRO A 1 110 ? -14.024 1.660 -3.393 1.00 64.06 110 PRO A N 1
ATOM 878 C CA . PRO A 1 110 ? -13.554 2.093 -2.080 1.00 64.06 110 PRO A CA 1
ATOM 879 C C . PRO A 1 110 ? -12.793 0.986 -1.343 1.00 64.06 110 PRO A C 1
ATOM 881 O O . PRO A 1 110 ? -11.834 1.295 -0.644 1.00 64.06 110 PRO A O 1
ATOM 884 N N . TYR A 1 111 ? -13.091 -0.293 -1.610 1.00 65.00 111 TYR A N 1
ATOM 885 C CA . TYR A 1 111 ? -12.378 -1.439 -1.035 1.00 65.00 111 TYR A CA 1
ATOM 886 C C . TYR A 1 111 ? -10.860 -1.457 -1.320 1.00 65.00 111 TYR A C 1
ATOM 888 O O . TYR A 1 111 ? -10.087 -2.031 -0.550 1.00 65.00 111 TYR A O 1
ATOM 896 N N . LEU A 1 112 ? -10.396 -0.837 -2.417 1.00 66.44 112 LEU A N 1
ATOM 897 C CA . LEU A 1 112 ? -8.961 -0.719 -2.711 1.00 66.44 112 LEU A CA 1
ATOM 898 C C . LEU A 1 112 ? -8.276 0.302 -1.793 1.00 66.44 112 LEU A C 1
ATOM 900 O O . LEU A 1 112 ? -7.115 0.109 -1.432 1.00 66.44 112 LEU A O 1
ATOM 904 N N . ASN A 1 113 ? -9.000 1.344 -1.382 1.00 65.31 113 ASN A N 1
ATOM 905 C CA . ASN A 1 113 ? -8.527 2.349 -0.433 1.00 65.31 113 ASN A CA 1
ATOM 906 C C . ASN A 1 113 ? -8.730 1.900 1.027 1.00 65.31 113 ASN A C 1
ATOM 908 O O . ASN A 1 113 ? -7.859 2.101 1.872 1.00 65.31 113 ASN A O 1
ATOM 912 N N . GLU A 1 114 ? -9.827 1.192 1.313 1.00 61.12 114 GLU A N 1
ATOM 913 C CA . GLU A 1 114 ? -10.103 0.568 2.613 1.00 61.12 114 GLU A CA 1
ATOM 914 C C . GLU A 1 114 ? -8.979 -0.378 3.027 1.00 61.12 114 GLU A C 1
ATOM 916 O O . GLU A 1 114 ? -8.638 -0.439 4.200 1.00 61.12 114 GLU A O 1
ATOM 921 N N . ARG A 1 115 ? -8.316 -1.059 2.082 1.00 65.81 115 ARG A N 1
ATOM 922 C CA . ARG A 1 115 ? -7.151 -1.898 2.398 1.00 65.81 115 ARG A CA 1
ATOM 923 C C . ARG A 1 115 ? -6.000 -1.109 3.035 1.00 65.81 115 ARG A C 1
ATOM 925 O O . ARG A 1 115 ? -5.271 -1.678 3.847 1.00 65.81 115 ARG A O 1
ATOM 932 N N . SER A 1 116 ? -5.828 0.166 2.680 1.00 70.81 116 SER A N 1
ATOM 933 C CA . SER A 1 116 ? -4.840 1.053 3.306 1.00 70.81 116 SER A CA 1
ATOM 934 C C . SER A 1 116 ? -5.294 1.493 4.698 1.00 70.81 116 SER A C 1
ATOM 936 O O . SER A 1 116 ? -4.531 1.346 5.648 1.00 70.81 116 SER A O 1
ATOM 938 N N . ALA A 1 117 ? -6.547 1.936 4.837 1.00 77.62 117 ALA A N 1
ATOM 939 C CA . ALA A 1 117 ? -7.109 2.360 6.123 1.00 77.62 117 ALA A CA 1
ATOM 940 C C . ALA A 1 117 ? -7.152 1.210 7.146 1.00 77.62 117 ALA A C 1
ATOM 942 O O . ALA A 1 117 ? -6.701 1.353 8.275 1.00 77.62 117 ALA A O 1
ATOM 943 N N . LEU A 1 118 ? -7.585 0.020 6.725 1.00 80.69 118 LEU A N 1
ATOM 944 C CA . LEU A 1 118 ? -7.635 -1.178 7.563 1.00 80.69 118 LEU A CA 1
ATOM 945 C C . LEU A 1 118 ? -6.232 -1.635 7.990 1.00 80.69 118 LEU A C 1
ATOM 947 O O . LEU A 1 118 ? -6.039 -2.161 9.086 1.00 80.69 118 LEU A O 1
ATOM 951 N N . LYS A 1 119 ? -5.231 -1.450 7.118 1.00 83.94 119 LYS A N 1
ATOM 952 C CA . LYS A 1 119 ? -3.828 -1.729 7.445 1.00 83.94 119 LYS A CA 1
ATOM 953 C C . LYS A 1 119 ? -3.313 -0.749 8.496 1.00 83.94 119 LYS A C 1
ATOM 955 O O . LYS A 1 119 ? -2.672 -1.188 9.446 1.00 83.94 119 LYS A O 1
ATOM 960 N N . GLU A 1 120 ? -3.608 0.535 8.332 1.00 86.19 120 GLU A N 1
ATOM 961 C CA . GLU A 1 120 ? -3.247 1.581 9.286 1.00 86.19 120 GLU A CA 1
ATOM 962 C C . GLU A 1 120 ? -3.906 1.350 10.652 1.00 86.19 120 GLU A C 1
ATOM 964 O O . GLU A 1 120 ? -3.210 1.305 11.664 1.00 86.19 120 GLU A O 1
ATOM 969 N N . GLU A 1 121 ? -5.215 1.091 10.694 1.00 87.81 121 GLU A N 1
ATOM 970 C CA . GLU A 1 121 ? -5.932 0.757 11.930 1.00 87.81 121 GLU A CA 1
ATOM 971 C C . GLU A 1 121 ? -5.332 -0.470 12.615 1.00 87.81 121 GLU A C 1
ATOM 973 O O . GLU A 1 121 ? -5.034 -0.438 13.810 1.00 87.81 121 GLU A O 1
ATOM 978 N N . ARG A 1 122 ? -5.083 -1.547 11.862 1.00 88.81 122 ARG A N 1
ATOM 979 C CA . ARG A 1 122 ? -4.437 -2.755 12.391 1.00 88.81 122 ARG A CA 1
ATOM 980 C C . ARG A 1 122 ? -3.071 -2.443 12.999 1.00 88.81 122 ARG A C 1
ATOM 982 O O . ARG A 1 122 ? -2.751 -2.960 14.071 1.00 88.81 122 ARG A O 1
ATOM 989 N N . ASP A 1 123 ? -2.255 -1.650 12.313 1.00 90.12 123 ASP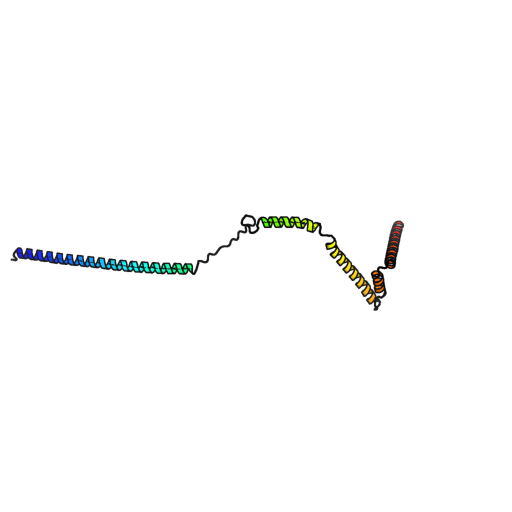 A N 1
ATOM 990 C CA . ASP A 1 123 ? -0.907 -1.314 12.767 1.00 90.12 123 ASP A CA 1
ATOM 991 C C . ASP A 1 123 ? -0.960 -0.425 14.025 1.00 90.12 123 ASP A C 1
ATOM 993 O O . ASP A 1 123 ? -0.221 -0.678 14.980 1.00 90.12 123 ASP A O 1
ATOM 997 N N . ASN A 1 124 ? -1.918 0.503 14.097 1.00 92.56 124 ASN A N 1
ATOM 998 C CA . ASN A 1 124 ? -2.188 1.325 15.279 1.00 92.56 124 ASN A CA 1
ATOM 999 C C . ASN A 1 124 ? -2.661 0.488 16.479 1.00 92.56 124 ASN A C 1
ATOM 1001 O O . ASN A 1 124 ? -2.116 0.618 17.578 1.00 92.56 124 ASN A O 1
ATOM 1005 N N . TYR A 1 125 ? -3.617 -0.427 16.289 1.00 92.56 125 TYR A N 1
ATOM 1006 C CA . TYR A 1 125 ? -4.076 -1.323 17.357 1.00 92.56 125 TYR A CA 1
ATOM 1007 C C . TYR A 1 125 ? -2.968 -2.262 17.837 1.00 92.56 125 TYR A C 1
ATOM 1009 O O . TYR A 1 125 ? -2.846 -2.515 19.038 1.00 92.56 125 TYR A O 1
ATOM 1017 N N . LYS A 1 126 ? -2.120 -2.749 16.923 1.00 93.25 126 LYS A N 1
ATOM 1018 C CA . LYS A 1 126 ? -0.948 -3.557 17.274 1.00 93.25 126 LYS A CA 1
ATOM 1019 C C . LYS A 1 126 ? 0.043 -2.757 18.117 1.00 93.25 126 LYS A C 1
ATOM 1021 O O . LYS A 1 126 ? 0.551 -3.285 19.105 1.00 93.25 126 LYS A O 1
ATOM 1026 N N . LEU A 1 127 ? 0.311 -1.504 17.750 1.00 94.06 127 LEU A N 1
ATOM 1027 C CA . LEU A 1 127 ? 1.193 -0.625 18.512 1.00 94.06 127 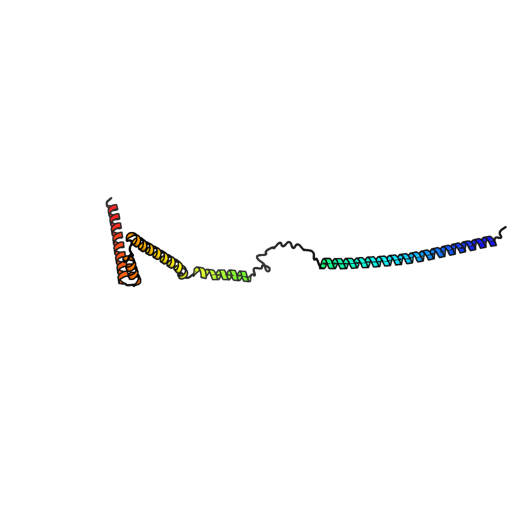LEU A CA 1
ATOM 1028 C C . LEU A 1 127 ? 0.640 -0.370 19.918 1.00 94.06 127 LEU A C 1
ATOM 1030 O O . LEU A 1 127 ? 1.374 -0.529 20.891 1.00 94.06 127 LEU A O 1
ATOM 1034 N N . PHE A 1 128 ? -0.651 -0.052 20.029 1.00 94.81 128 PHE A N 1
ATOM 1035 C CA . PHE A 1 128 ? -1.317 0.148 21.315 1.00 94.81 128 PHE A CA 1
ATOM 1036 C C . PHE A 1 128 ? -1.246 -1.103 22.199 1.00 94.81 128 PHE A C 1
AT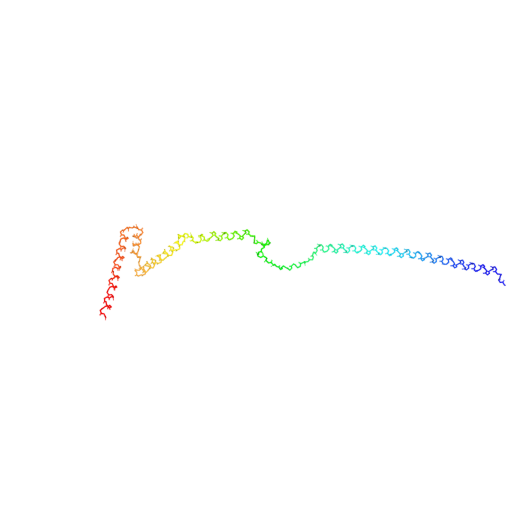OM 1038 O O . PHE A 1 128 ? 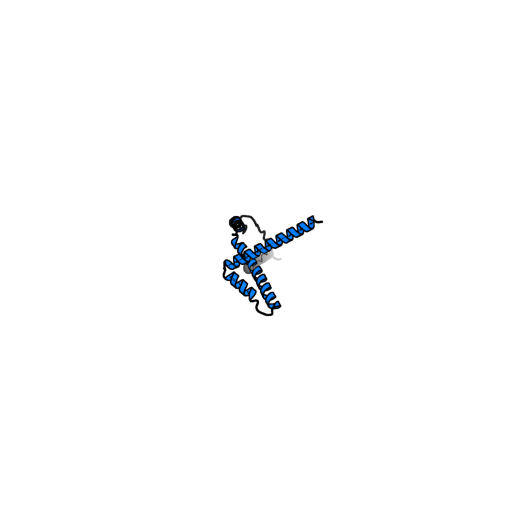-0.837 -1.018 23.355 1.00 94.81 128 PHE A O 1
ATOM 1045 N N . TYR A 1 129 ? -1.578 -2.276 21.648 1.00 93.38 129 TYR A N 1
ATOM 1046 C CA . TYR A 1 129 ? -1.473 -3.544 22.370 1.00 93.38 129 TYR A CA 1
ATOM 1047 C C . TYR A 1 129 ? -0.044 -3.794 22.863 1.00 93.38 129 TYR A C 1
ATOM 1049 O O . TYR A 1 129 ? 0.156 -4.092 24.039 1.00 93.38 129 TYR A O 1
ATOM 1057 N N . ASN A 1 130 ? 0.949 -3.641 21.982 1.00 94.69 130 ASN A N 1
ATOM 1058 C CA . ASN A 1 130 ? 2.353 -3.837 22.331 1.00 94.69 130 ASN A CA 1
ATOM 1059 C C . ASN A 1 130 ? 2.783 -2.884 23.445 1.00 94.69 130 ASN A C 1
ATOM 1061 O O . ASN A 1 130 ? 3.411 -3.318 24.405 1.00 94.69 130 ASN A O 1
ATOM 1065 N N . TYR A 1 131 ? 2.418 -1.606 23.341 1.00 95.38 131 TYR A N 1
ATOM 1066 C CA . TYR A 1 131 ? 2.706 -0.614 24.367 1.00 95.38 131 TYR A CA 1
ATOM 1067 C C . TYR A 1 131 ? 2.104 -1.017 25.718 1.00 95.38 131 TYR A C 1
ATOM 1069 O O . TYR A 1 131 ? 2.830 -1.100 26.704 1.00 95.38 131 TYR A O 1
ATOM 1077 N N . VAL A 1 132 ? 0.806 -1.338 25.765 1.00 94.56 132 VAL A N 1
ATOM 1078 C CA . VAL A 1 132 ? 0.124 -1.740 27.007 1.00 94.56 132 VAL A CA 1
ATOM 1079 C C . VAL A 1 132 ? 0.752 -3.002 27.598 1.00 94.56 132 VAL A C 1
ATOM 1081 O O . VAL A 1 132 ? 0.994 -3.064 28.803 1.00 94.56 132 VAL A O 1
ATOM 1084 N N . PHE A 1 133 ? 1.047 -3.995 26.759 1.00 94.69 133 PHE A N 1
ATOM 1085 C CA . PHE A 1 133 ? 1.650 -5.251 27.186 1.00 94.69 133 PHE A CA 1
ATOM 1086 C C . PHE A 1 133 ? 3.063 -5.044 27.743 1.00 94.69 133 PHE A C 1
ATOM 1088 O O . PHE A 1 133 ? 3.349 -5.460 28.864 1.00 94.69 133 PHE A O 1
ATOM 1095 N N . PHE A 1 134 ? 3.949 -4.377 27.000 1.00 94.81 134 PHE A N 1
ATOM 1096 C CA . PHE A 1 134 ? 5.330 -4.176 27.436 1.00 94.81 134 PHE A CA 1
ATOM 1097 C C . PHE A 1 134 ? 5.428 -3.234 28.634 1.00 94.81 134 PHE A C 1
ATOM 1099 O O . PHE A 1 134 ? 6.177 -3.531 29.557 1.00 94.81 134 PHE A O 1
ATOM 1106 N N . ASN A 1 135 ? 4.608 -2.184 28.694 1.00 94.50 135 ASN A N 1
ATOM 1107 C CA . ASN A 1 135 ? 4.544 -1.302 29.856 1.00 94.50 135 ASN A CA 1
ATOM 1108 C C . ASN A 1 135 ? 4.056 -2.053 31.110 1.00 94.50 135 ASN A C 1
ATOM 1110 O O . ASN A 1 135 ? 4.591 -1.881 32.204 1.00 94.50 135 ASN A O 1
ATOM 1114 N N . ALA A 1 136 ? 3.057 -2.932 30.982 1.00 92.25 136 ALA A N 1
ATOM 1115 C CA . ALA A 1 136 ? 2.613 -3.758 32.105 1.00 92.25 136 ALA A CA 1
ATOM 1116 C C . ALA A 1 136 ? 3.691 -4.767 32.543 1.00 92.25 136 ALA A C 1
ATOM 1118 O O . ALA A 1 136 ? 3.868 -4.991 33.742 1.00 92.25 136 ALA A O 1
ATOM 1119 N N . PHE A 1 137 ? 4.427 -5.344 31.588 1.00 93.19 137 PHE A N 1
ATOM 1120 C CA . PHE A 1 137 ? 5.542 -6.248 31.865 1.00 93.19 137 PHE A CA 1
ATOM 1121 C C . PHE A 1 137 ? 6.687 -5.526 32.581 1.00 93.19 137 PHE A C 1
ATOM 1123 O O . PHE A 1 137 ? 7.198 -6.040 33.571 1.00 93.19 137 PHE A O 1
ATOM 1130 N N . GLU A 1 138 ? 7.053 -4.327 32.133 1.00 93.06 138 GLU A N 1
ATOM 1131 C CA . GLU A 1 138 ? 8.108 -3.510 32.738 1.00 93.06 138 GLU A CA 1
ATOM 1132 C C . GLU A 1 138 ? 7.786 -3.170 34.199 1.00 93.06 138 GLU A C 1
ATOM 1134 O O . GLU A 1 138 ? 8.614 -3.380 35.086 1.00 93.06 138 GLU A O 1
ATOM 1139 N N . ASN A 1 139 ? 6.547 -2.751 34.471 1.00 91.25 139 ASN A N 1
ATOM 1140 C CA . ASN A 1 139 ? 6.110 -2.383 35.818 1.00 91.25 139 ASN A CA 1
ATOM 1141 C C . ASN A 1 139 ? 6.028 -3.578 36.783 1.00 91.25 139 ASN A C 1
ATOM 1143 O O . ASN A 1 139 ? 6.312 -3.435 37.971 1.00 91.25 139 ASN A O 1
ATOM 1147 N N . ARG A 1 140 ? 5.618 -4.759 36.302 1.00 90.56 140 ARG A N 1
ATOM 1148 C CA . ARG A 1 140 ? 5.366 -5.941 37.153 1.00 90.56 140 ARG A CA 1
ATOM 1149 C C . ARG A 1 140 ? 6.482 -6.988 37.109 1.00 90.56 140 ARG A C 1
ATOM 1151 O O . ARG A 1 140 ? 6.420 -7.959 37.861 1.00 90.56 140 ARG A O 1
ATOM 1158 N N . LYS A 1 141 ? 7.457 -6.836 36.204 1.00 88.00 141 LYS A N 1
ATOM 1159 C CA . LYS A 1 141 ? 8.527 -7.803 35.871 1.00 88.00 141 LYS A CA 1
ATOM 1160 C C . LYS A 1 141 ? 8.035 -9.235 35.619 1.00 88.00 141 LYS A C 1
ATOM 1162 O O . LYS A 1 141 ? 8.774 -10.200 35.786 1.00 88.00 141 LYS A O 1
ATOM 1167 N N . THR A 1 142 ? 6.771 -9.379 35.243 1.00 87.50 142 THR A N 1
ATOM 1168 C CA . THR A 1 142 ? 6.071 -10.654 35.068 1.00 87.50 142 THR A CA 1
ATOM 1169 C C . THR A 1 142 ? 5.115 -10.538 33.893 1.00 87.50 142 THR A C 1
ATOM 1171 O O . THR A 1 142 ? 4.686 -9.439 33.534 1.00 87.50 142 THR A O 1
ATOM 1174 N N . THR A 1 143 ? 4.803 -11.667 33.253 1.00 88.25 143 THR A N 1
ATOM 1175 C CA . THR A 1 143 ? 3.906 -11.693 32.094 1.00 88.25 143 THR A CA 1
ATOM 1176 C C . THR A 1 143 ? 2.535 -11.110 32.465 1.00 88.25 143 THR A C 1
ATOM 1178 O O . THR A 1 143 ? 1.904 -11.622 33.389 1.00 88.25 143 THR A O 1
ATOM 1181 N N . PRO A 1 144 ? 2.038 -10.082 31.751 1.00 90.25 144 PRO A N 1
ATOM 1182 C CA . PRO A 1 144 ? 0.738 -9.472 32.031 1.00 90.25 144 PRO A CA 1
ATOM 1183 C C . PRO A 1 144 ? -0.426 -10.408 31.679 1.00 90.25 144 PRO A C 1
ATOM 1185 O O . PRO A 1 144 ? -0.995 -10.354 30.587 1.00 90.25 144 PRO A O 1
ATOM 1188 N N . THR A 1 145 ? -0.796 -11.277 32.618 1.00 89.81 145 THR A N 1
ATOM 1189 C CA . THR A 1 145 ? -1.897 -12.239 32.470 1.00 89.81 145 THR A CA 1
ATOM 1190 C C . THR A 1 145 ? -3.233 -11.557 32.207 1.00 89.81 145 THR A C 1
ATOM 1192 O O . THR A 1 145 ? -4.006 -12.053 31.398 1.00 89.81 145 THR A O 1
ATOM 1195 N N . ASP A 1 146 ? -3.476 -10.389 32.802 1.00 88.88 146 ASP A N 1
ATOM 1196 C CA . ASP A 1 146 ? -4.734 -9.641 32.653 1.00 88.88 146 ASP A CA 1
ATOM 1197 C C . ASP A 1 146 ? -4.950 -9.176 31.203 1.00 88.88 146 ASP A C 1
ATOM 1199 O O . ASP A 1 146 ? -6.052 -9.264 30.658 1.00 88.88 146 ASP A O 1
ATOM 1203 N N . VAL A 1 147 ? -3.873 -8.724 30.550 1.00 88.81 147 VAL A N 1
ATOM 1204 C CA . VAL A 1 147 ? -3.887 -8.269 29.150 1.00 88.81 147 VAL A CA 1
ATOM 1205 C C . VAL A 1 147 ? -4.087 -9.459 28.210 1.00 88.81 147 VAL A C 1
ATOM 1207 O O . VAL A 1 147 ? -4.857 -9.377 27.254 1.00 88.81 147 VAL A O 1
ATOM 1210 N N . LEU A 1 148 ? -3.440 -10.593 28.502 1.00 89.12 148 LEU A N 1
ATOM 1211 C CA . LEU A 1 148 ? -3.613 -11.831 27.736 1.00 89.12 148 LEU A CA 1
ATOM 1212 C C . LEU A 1 148 ? -5.025 -12.404 27.874 1.00 89.12 148 LEU A C 1
ATOM 1214 O O . LEU A 1 148 ? -5.608 -12.836 26.880 1.00 89.12 148 LEU A O 1
ATOM 1218 N N . GLN A 1 149 ? -5.575 -12.389 29.085 1.00 88.50 149 GLN A N 1
ATOM 1219 C CA . GLN A 1 149 ? -6.928 -12.851 29.366 1.00 88.50 149 GLN A CA 1
ATOM 1220 C C . GLN A 1 149 ? -7.957 -11.965 28.658 1.00 88.50 149 GLN A C 1
ATOM 1222 O O . GLN A 1 149 ? -8.822 -12.482 27.958 1.00 88.50 149 GLN A O 1
ATOM 1227 N N . THR A 1 150 ? -7.782 -10.644 28.724 1.00 87.00 150 THR A N 1
ATOM 1228 C CA . THR A 1 150 ? -8.586 -9.679 27.961 1.00 87.00 150 THR A CA 1
ATOM 1229 C C . THR A 1 150 ? -8.552 -9.986 26.460 1.00 87.00 150 THR A C 1
ATOM 1231 O O . THR A 1 150 ? -9.593 -10.086 25.816 1.00 87.00 150 THR A O 1
ATOM 1234 N N . LEU A 1 151 ? -7.364 -10.210 25.886 1.00 88.19 151 LEU A N 1
ATOM 1235 C CA . LEU A 1 151 ? -7.238 -10.561 24.469 1.00 88.19 151 LEU A CA 1
ATOM 1236 C C . LEU A 1 151 ? -7.932 -11.890 24.138 1.00 88.19 151 LEU A C 1
ATOM 1238 O O . LEU A 1 151 ? -8.507 -12.034 23.058 1.00 88.19 151 LEU A O 1
ATOM 1242 N N . LYS A 1 152 ? -7.867 -12.871 25.042 1.00 88.50 152 LYS A N 1
ATOM 1243 C CA . LYS A 1 152 ? -8.525 -14.170 24.880 1.00 88.50 152 LYS A CA 1
ATOM 1244 C C . LYS A 1 152 ? -10.046 -14.025 24.871 1.00 88.50 152 LYS A C 1
ATOM 1246 O O . LYS A 1 152 ? -10.689 -14.6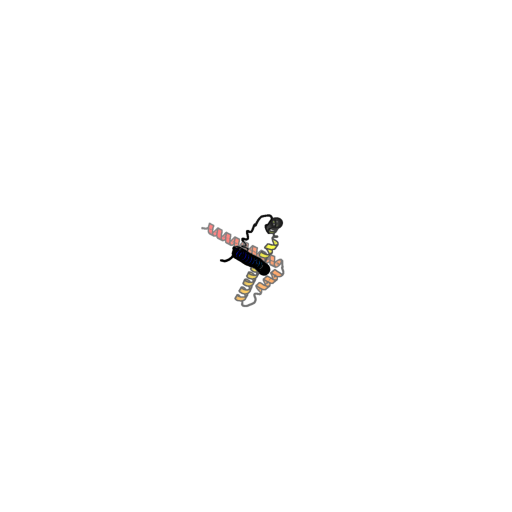19 24.013 1.00 88.50 152 LYS A O 1
ATOM 1251 N N . GLU A 1 153 ? -10.598 -13.215 25.768 1.00 85.75 153 GLU A N 1
ATOM 1252 C CA . GLU A 1 153 ? -12.035 -12.921 25.837 1.00 85.75 153 GLU A CA 1
ATOM 1253 C C . GLU A 1 153 ? -12.520 -12.173 24.588 1.00 85.75 153 GLU A C 1
ATOM 1255 O O . GLU A 1 153 ? -13.535 -12.551 24.006 1.00 85.75 153 GLU A O 1
ATOM 1260 N N . ILE A 1 154 ? -11.738 -11.207 24.091 1.00 85.56 154 ILE A N 1
ATOM 1261 C CA . ILE A 1 154 ? -12.020 -10.516 22.822 1.00 85.56 154 ILE A CA 1
ATOM 1262 C C . ILE A 1 154 ? -12.015 -11.502 21.646 1.00 85.56 154 ILE A C 1
ATOM 1264 O O . ILE A 1 154 ? -12.932 -11.500 20.828 1.00 85.56 154 ILE A O 1
ATOM 1268 N N . LYS A 1 155 ? -10.999 -12.373 21.552 1.00 85.50 155 LYS A N 1
ATOM 1269 C CA . LYS A 1 155 ? -10.887 -13.370 20.471 1.00 85.50 155 LYS A CA 1
ATOM 1270 C C . LYS A 1 155 ? -11.981 -14.429 20.510 1.00 85.50 155 LYS A C 1
ATOM 1272 O O . LYS A 1 155 ? -12.329 -14.959 19.460 1.00 85.50 155 LYS A O 1
ATOM 1277 N N . ALA A 1 156 ? -12.490 -14.754 21.696 1.00 87.19 156 ALA A N 1
ATOM 1278 C CA . ALA A 1 156 ? -13.586 -15.701 21.850 1.00 87.19 156 ALA A CA 1
ATOM 1279 C C . ALA A 1 156 ? -14.905 -15.166 21.263 1.00 87.19 156 ALA A C 1
ATOM 1281 O O . ALA A 1 156 ? -15.809 -15.959 21.017 1.00 87.19 156 ALA A O 1
ATOM 1282 N N . GLY A 1 157 ? -15.012 -13.852 21.014 1.00 77.62 157 GLY A N 1
ATOM 1283 C CA . GLY A 1 157 ? -16.191 -13.243 20.393 1.00 77.62 157 GLY A CA 1
ATOM 1284 C C . GLY A 1 157 ? -17.453 -13.359 21.248 1.00 77.62 157 GLY A C 1
ATOM 1285 O O . GLY A 1 157 ? -18.561 -13.295 20.719 1.00 77.62 157 GLY A O 1
ATOM 1286 N N . ASP A 1 158 ? -17.301 -13.564 22.559 1.00 76.94 158 ASP A N 1
ATOM 1287 C CA . ASP A 1 158 ? -18.432 -13.732 23.462 1.00 76.94 158 ASP A CA 1
ATOM 1288 C C . ASP A 1 158 ? -19.193 -12.406 23.602 1.00 76.94 158 ASP A C 1
ATOM 1290 O O . ASP A 1 158 ? -18.647 -11.375 24.011 1.00 76.94 158 ASP A O 1
ATOM 1294 N N . SER A 1 159 ? -20.491 -12.449 23.296 1.00 80.12 159 SER A N 1
ATOM 1295 C CA . SER A 1 159 ? -21.423 -11.335 23.490 1.00 80.12 159 SER A CA 1
ATOM 1296 C C . SER A 1 159 ? -21.394 -10.771 24.918 1.00 80.12 159 SER A C 1
ATOM 1298 O O . SER A 1 159 ? -21.622 -9.578 25.120 1.00 80.12 159 SER A O 1
ATOM 1300 N N . THR A 1 160 ? -21.053 -11.596 25.912 1.00 82.38 160 THR A N 1
ATOM 1301 C CA . THR A 1 160 ? -20.908 -11.198 27.316 1.00 82.38 160 THR A CA 1
ATOM 1302 C C . THR A 1 160 ? -19.813 -10.149 27.491 1.00 82.38 160 THR A C 1
ATOM 1304 O O . THR A 1 160 ? -20.021 -9.144 28.176 1.00 82.38 160 THR A O 1
ATOM 1307 N N . TYR A 1 161 ? -18.669 -10.341 26.829 1.00 83.19 161 TYR A N 1
ATOM 1308 C CA . TYR A 1 161 ? -17.547 -9.411 26.902 1.00 83.19 161 TYR A CA 1
ATOM 1309 C C . TYR A 1 161 ? -17.851 -8.107 26.154 1.00 83.19 161 TYR A C 1
ATOM 1311 O O . TYR A 1 161 ? -17.607 -7.025 26.685 1.00 83.19 161 TYR A O 1
ATOM 1319 N N . SER A 1 162 ? -18.473 -8.188 24.972 1.00 84.12 162 SER A N 1
ATOM 1320 C CA . SER A 1 162 ? -18.914 -6.991 24.235 1.00 84.12 162 SER A CA 1
ATOM 1321 C C . SER A 1 162 ? -19.872 -6.138 25.073 1.00 84.12 162 SER A C 1
ATOM 1323 O O . SER A 1 162 ? -19.645 -4.945 25.260 1.00 84.12 162 SER A O 1
ATOM 1325 N N . ASN A 1 163 ? -20.881 -6.766 25.687 1.00 87.31 163 ASN A N 1
ATOM 1326 C CA . ASN A 1 163 ? -21.830 -6.085 26.569 1.00 87.31 163 ASN A CA 1
ATOM 1327 C C . ASN A 1 163 ? -21.149 -5.451 27.793 1.00 87.31 163 ASN A C 1
ATOM 1329 O O . ASN A 1 163 ? -21.569 -4.393 28.271 1.00 87.31 163 ASN A O 1
ATOM 1333 N N . TYR A 1 164 ? -20.111 -6.093 28.335 1.00 87.81 164 TYR A N 1
ATOM 1334 C CA . TYR A 1 164 ? -19.320 -5.534 29.427 1.00 87.81 164 TYR A CA 1
ATOM 1335 C C . TYR A 1 164 ? -18.574 -4.263 28.992 1.00 87.81 164 TYR A C 1
ATOM 1337 O O . TYR A 1 164 ? -18.653 -3.241 29.682 1.00 87.81 164 TYR A O 1
ATOM 1345 N N . VAL A 1 165 ? -17.921 -4.293 27.828 1.00 89.69 165 VAL A N 1
ATOM 1346 C CA . VAL A 1 165 ? -17.229 -3.129 27.251 1.00 89.69 165 VAL A CA 1
ATOM 1347 C C . VAL A 1 165 ? -18.210 -1.987 26.965 1.00 89.69 165 VAL A C 1
ATOM 1349 O O . VAL A 1 165 ? -17.943 -0.843 27.340 1.00 89.69 165 VAL A O 1
ATOM 1352 N N . ASP A 1 166 ? -19.386 -2.282 26.412 1.00 90.62 166 ASP A N 1
ATOM 1353 C CA . ASP A 1 166 ? -20.420 -1.274 26.146 1.00 90.62 166 ASP A CA 1
ATOM 1354 C C . ASP A 1 166 ? -20.906 -0.593 27.432 1.00 90.62 166 ASP A C 1
ATOM 1356 O O . ASP A 1 166 ? -21.030 0.636 27.504 1.00 90.62 166 ASP A O 1
ATOM 1360 N N . ARG A 1 167 ? -21.119 -1.372 28.501 1.00 93.81 167 ARG A N 1
ATOM 1361 C CA . ARG A 1 167 ? -21.481 -0.835 29.823 1.00 93.81 167 ARG A CA 1
ATOM 1362 C C . ARG A 1 167 ? -20.393 0.073 30.392 1.00 93.81 167 ARG A C 1
ATOM 1364 O O . ARG A 1 167 ? -20.723 1.124 30.951 1.00 93.81 167 ARG A O 1
ATOM 1371 N N . LEU A 1 168 ? -19.117 -0.295 30.247 1.00 93.12 168 LEU A N 1
ATOM 1372 C CA . LEU A 1 168 ? -17.995 0.565 30.642 1.00 93.12 168 LEU A CA 1
ATOM 1373 C C . LEU A 1 168 ? -18.019 1.888 29.869 1.00 93.12 168 LEU A C 1
ATOM 1375 O O . LEU A 1 168 ? -17.890 2.955 30.477 1.00 93.12 168 LEU A O 1
ATOM 1379 N N . GLY A 1 169 ? -18.275 1.830 28.561 1.00 93.00 169 GLY A N 1
ATOM 1380 C CA . GLY A 1 169 ? -18.434 3.009 27.713 1.00 93.00 169 GLY A CA 1
ATOM 1381 C C . GLY A 1 169 ? -19.549 3.939 28.199 1.00 93.00 169 GLY A C 1
ATOM 1382 O O . GLY A 1 169 ? -19.329 5.142 28.367 1.00 93.00 169 GLY A O 1
ATOM 1383 N N . THR A 1 170 ? -20.733 3.404 28.505 1.00 95.31 170 THR A N 1
ATOM 1384 C CA . THR A 1 170 ? -21.857 4.203 29.031 1.00 95.31 170 THR A CA 1
ATOM 1385 C C . THR A 1 170 ? -21.538 4.815 30.398 1.00 95.31 170 THR A C 1
ATOM 1387 O O . THR A 1 170 ? -21.862 5.983 30.649 1.00 95.31 170 THR A O 1
ATOM 1390 N N . LYS A 1 171 ? -20.857 4.074 31.280 1.00 95.94 171 LYS A N 1
ATOM 1391 C CA . LYS A 1 171 ? -20.430 4.579 32.594 1.00 95.94 171 LYS A CA 1
ATOM 1392 C C . LYS A 1 171 ? -19.459 5.752 32.456 1.00 95.94 171 LYS A C 1
ATOM 1394 O O . LYS A 1 171 ? -19.644 6.772 33.120 1.00 95.94 171 LYS A O 1
ATOM 1399 N N . TYR A 1 172 ? -18.477 5.641 31.564 1.00 94.75 172 TYR A N 1
ATOM 1400 C CA . TYR A 1 172 ? -17.522 6.713 31.292 1.00 94.75 172 TYR A CA 1
ATOM 1401 C C . TYR A 1 172 ? -18.196 7.954 30.689 1.00 94.75 172 TYR A C 1
ATOM 1403 O O . TYR A 1 172 ? -17.996 9.062 31.184 1.00 94.75 172 TYR A O 1
ATOM 1411 N N . LYS A 1 173 ? -19.088 7.784 29.703 1.00 95.06 173 LYS A N 1
ATOM 1412 C CA . LYS A 1 173 ? -19.874 8.896 29.133 1.00 95.06 173 LYS A CA 1
ATOM 1413 C C . LYS A 1 173 ? -20.701 9.622 30.196 1.00 95.06 173 LYS A C 1
ATOM 1415 O O . LYS A 1 173 ? -20.751 10.850 30.225 1.00 95.06 173 LYS A O 1
ATOM 1420 N N . THR A 1 174 ? -21.318 8.868 31.105 1.00 96.00 174 THR A N 1
ATOM 1421 C CA . THR A 1 174 ? -22.088 9.436 32.221 1.00 96.00 174 THR A CA 1
ATOM 1422 C C . THR A 1 174 ? -21.190 10.221 33.175 1.00 96.00 174 THR A C 1
ATOM 1424 O O . THR A 1 174 ? -21.576 11.293 33.638 1.00 96.00 174 THR A O 1
ATOM 1427 N N . HIS A 1 175 ? -19.987 9.715 33.459 1.00 95.69 175 HIS A N 1
ATOM 1428 C CA . HIS A 1 175 ? -19.000 10.419 34.273 1.00 95.69 175 HIS A CA 1
ATOM 1429 C C . HIS A 1 175 ? -18.585 11.750 33.633 1.00 95.69 175 HIS A C 1
ATOM 1431 O O . HIS A 1 175 ? -18.646 12.782 34.295 1.00 95.69 175 HIS A O 1
ATOM 1437 N N . LEU A 1 176 ? -18.242 11.747 32.341 1.00 94.62 176 LEU A N 1
ATOM 1438 C CA . LEU A 1 176 ? -17.895 12.970 31.609 1.00 94.62 176 LEU A CA 1
ATOM 1439 C C . LEU A 1 176 ? -19.020 14.006 31.651 1.00 94.62 176 LEU A C 1
ATOM 1441 O O . LEU A 1 176 ? -18.762 15.177 31.909 1.00 94.62 176 LEU A O 1
ATOM 1445 N N . LYS A 1 177 ? -20.273 13.572 31.474 1.00 95.44 177 LYS A N 1
ATOM 1446 C CA . LYS A 1 177 ? -21.436 14.463 31.561 1.00 95.44 177 LYS A CA 1
ATOM 1447 C C . LYS A 1 177 ? -21.609 15.064 32.959 1.00 95.44 177 LYS A C 1
ATOM 1449 O O . LYS A 1 177 ? -22.006 16.215 33.093 1.00 95.44 177 LYS A O 1
ATOM 1454 N N . LYS A 1 178 ? -21.325 14.303 34.019 1.00 95.75 178 LYS A N 1
ATOM 1455 C CA . LYS A 1 178 ? -21.367 14.834 35.390 1.00 95.75 178 LYS A CA 1
ATOM 1456 C C . LYS A 1 178 ? -20.284 15.883 35.617 1.00 95.75 178 LYS A C 1
ATOM 1458 O O . LYS A 1 178 ? -20.572 16.913 36.211 1.00 95.75 178 LYS A O 1
ATOM 1463 N N . GLU A 1 179 ? -19.068 15.628 35.147 1.00 95.19 179 GLU A N 1
ATOM 1464 C CA . GLU A 1 179 ? -17.960 16.581 35.262 1.00 95.19 179 GLU A CA 1
ATOM 1465 C C . GLU A 1 179 ? -18.229 17.865 34.466 1.00 95.19 179 GLU A C 1
ATOM 1467 O O . GLU A 1 179 ? -18.018 18.956 34.992 1.00 95.19 179 GLU A O 1
ATOM 1472 N N . SER A 1 180 ? -18.792 17.765 33.256 1.00 94.38 180 SER A N 1
ATOM 1473 C CA . SER A 1 180 ? -19.164 18.951 32.474 1.00 94.38 180 SER A CA 1
ATOM 1474 C C . SER A 1 180 ? -20.247 19.780 33.168 1.00 94.38 180 SER A C 1
ATOM 1476 O O . SER A 1 180 ? -20.106 20.994 33.279 1.00 94.38 180 SER A O 1
ATOM 1478 N N . LEU A 1 181 ? -21.286 19.131 33.707 1.00 95.56 181 LEU A N 1
ATOM 1479 C CA . LEU A 1 181 ? -22.359 19.810 34.440 1.00 95.56 181 LEU A CA 1
ATOM 1480 C C . LEU A 1 181 ? -21.850 20.476 35.726 1.00 95.56 181 LEU A C 1
ATOM 1482 O O . LEU A 1 181 ? -22.255 21.590 36.039 1.00 95.56 181 LEU A O 1
ATOM 1486 N N . LYS A 1 182 ? -20.934 19.837 36.465 1.00 94.00 182 LYS A N 1
ATOM 1487 C CA . LYS A 1 182 ? -20.288 20.465 37.631 1.00 94.00 182 LYS A CA 1
ATOM 1488 C C . LYS A 1 182 ? -19.484 21.700 37.237 1.00 94.00 182 LYS A C 1
ATOM 1490 O O . LYS A 1 182 ? -19.554 22.712 37.927 1.00 94.00 182 LYS A O 1
ATOM 1495 N N . ALA A 1 183 ? -18.727 21.620 36.144 1.00 93.19 183 ALA A N 1
ATOM 1496 C CA . ALA A 1 183 ? -17.946 22.746 35.650 1.00 93.19 183 ALA A CA 1
ATOM 1497 C C . ALA A 1 183 ? -18.843 23.910 35.194 1.00 93.19 183 ALA A C 1
ATOM 1499 O O . ALA A 1 183 ? -18.486 25.069 35.389 1.00 93.19 183 ALA A O 1
ATOM 1500 N N . GLU A 1 184 ? -20.008 23.622 34.610 1.00 92.31 184 GLU A N 1
ATOM 1501 C CA . GLU A 1 184 ? -21.017 24.634 34.272 1.00 92.31 184 GLU A CA 1
ATOM 1502 C C . GLU A 1 184 ? -21.633 25.274 35.521 1.00 92.31 184 GLU A C 1
ATOM 1504 O O . GLU A 1 184 ? -21.719 26.497 35.589 1.00 92.31 184 GLU A O 1
ATOM 1509 N N . LEU A 1 185 ? -21.979 24.483 36.541 1.00 91.25 185 LEU A N 1
ATOM 1510 C CA . LEU A 1 185 ? -22.495 25.002 37.814 1.00 91.25 185 LEU A CA 1
ATOM 1511 C C . LEU A 1 185 ? -21.485 25.924 38.514 1.00 91.25 185 LEU A C 1
ATOM 1513 O O . LEU A 1 185 ? -21.844 27.024 38.919 1.00 91.25 185 LEU A O 1
ATOM 1517 N N . GLN A 1 186 ? -20.205 25.543 38.561 1.00 90.88 186 GLN A N 1
ATOM 1518 C CA . GLN A 1 186 ? -19.143 26.389 39.127 1.00 90.88 186 GLN A CA 1
ATOM 1519 C C . GLN A 1 186 ? -18.949 27.718 38.382 1.00 90.88 186 GLN A C 1
ATOM 1521 O O . GLN A 1 186 ? -18.456 28.681 38.966 1.00 90.88 186 GLN A O 1
ATOM 1526 N N . LYS A 1 187 ? -19.294 27.780 37.089 1.00 89.81 187 LYS A N 1
ATOM 1527 C CA . LYS A 1 187 ? -19.261 29.027 36.310 1.00 89.81 187 LYS A CA 1
ATOM 1528 C C . LYS A 1 187 ? -20.469 29.919 36.579 1.00 89.81 187 LYS A C 1
ATOM 1530 O O . LYS A 1 187 ? -20.346 31.119 36.395 1.00 89.81 187 LYS A O 1
ATOM 1535 N N . LEU A 1 188 ? -21.605 29.339 36.961 1.00 85.38 188 LEU A N 1
ATOM 1536 C CA . LEU A 1 188 ? -22.847 30.055 37.264 1.00 85.38 188 LEU A CA 1
ATOM 1537 C C . LEU A 1 188 ? -22.885 30.594 38.703 1.00 85.38 188 LEU A C 1
ATOM 1539 O O . LEU A 1 188 ? -23.604 31.548 38.971 1.00 85.38 188 LEU A O 1
ATOM 1543 N N . GLU A 1 189 ? -22.130 29.987 39.623 1.00 77.38 189 GLU A N 1
ATOM 1544 C CA . GLU A 1 189 ? -21.973 30.453 41.014 1.00 77.38 189 GLU A CA 1
ATOM 1545 C C . GLU A 1 189 ? -20.932 31.581 41.181 1.00 77.38 189 GLU A C 1
ATOM 1547 O O . GLU A 1 189 ? -20.770 32.106 42.284 1.00 77.38 189 GLU A O 1
ATOM 1552 N N . LYS A 1 190 ? -20.225 31.954 40.106 1.00 53.06 190 LYS A N 1
ATOM 1553 C CA . LYS A 1 190 ? -19.317 33.110 40.038 1.00 53.06 190 LYS A CA 1
ATOM 1554 C C . LYS A 1 190 ? -19.985 34.288 39.344 1.00 53.06 190 LYS A C 1
ATOM 1556 O O . LYS A 1 190 ? -19.702 35.424 39.781 1.00 53.06 190 LYS A O 1
#